Protein AF-A0A378NAM5-F1 (afdb_monomer)

InterPro domains:
  IPR003399 Mce/MlaD [PF02470] (55-110)
  IPR051800 Intermembrane Transport Protein PqiA/PqiB [PTHR30462] (2-205)

Radius of gyration: 24.39 Å; Cα contacts (8 Å, |Δi|>4): 382; chains: 1; bounding box: 60×43×74 Å

Structure (mmCIF, N/CA/C/O backbone):
data_AF-A0A378NAM5-F1
#
_entry.id   AF-A0A378NAM5-F1
#
loop_
_atom_site.group_PDB
_atom_site.id
_atom_site.type_symbol
_atom_site.label_atom_id
_atom_site.label_alt_id
_atom_site.label_comp_id
_atom_site.label_asym_id
_atom_site.label_entity_id
_atom_site.label_seq_id
_atom_site.pdbx_PDB_ins_code
_atom_site.Cartn_x
_atom_site.Cartn_y
_atom_site.Cartn_z
_atom_site.occupancy
_atom_site.B_iso_or_equiv
_atom_site.auth_seq_id
_atom_site.auth_comp_id
_atom_site.auth_asym_id
_atom_site.auth_atom_id
_atom_site.pdbx_PDB_model_num
ATOM 1 N N . MET A 1 1 ? 0.088 -10.783 -27.662 1.00 42.72 1 MET A N 1
ATOM 2 C CA . MET A 1 1 ? -0.610 -9.716 -26.911 1.00 42.72 1 MET A CA 1
ATOM 3 C C . MET A 1 1 ? -1.926 -9.375 -27.584 1.00 42.72 1 MET A C 1
ATOM 5 O O . MET A 1 1 ? -1.931 -9.083 -28.774 1.00 42.72 1 MET A O 1
ATOM 9 N N . GLN A 1 2 ? -3.026 -9.428 -26.835 1.00 37.78 2 GLN A N 1
ATOM 10 C CA . GLN A 1 2 ? -4.353 -8.992 -27.276 1.00 37.78 2 GLN A CA 1
ATOM 11 C C . GLN A 1 2 ? -4.573 -7.544 -26.795 1.00 37.78 2 GLN A C 1
ATOM 13 O O . GLN A 1 2 ? -4.148 -7.221 -25.684 1.00 37.78 2 GLN A O 1
ATOM 18 N N . PRO A 1 3 ? -5.173 -6.640 -27.591 1.00 34.56 3 PRO A N 1
ATOM 19 C CA . PRO A 1 3 ? -5.335 -5.252 -27.171 1.00 34.56 3 PRO A CA 1
ATOM 20 C C . PRO A 1 3 ? -6.252 -5.159 -25.944 1.00 34.56 3 PRO A C 1
ATOM 22 O O . PRO A 1 3 ? -7.371 -5.670 -25.960 1.00 34.56 3 PRO A O 1
ATOM 25 N N . SER A 1 4 ? -5.787 -4.472 -24.896 1.00 41.97 4 SER A N 1
ATOM 26 C CA . SER A 1 4 ? -6.594 -4.122 -23.721 1.00 41.97 4 SER A CA 1
ATOM 27 C C . SER A 1 4 ? -6.601 -2.605 -23.542 1.00 41.97 4 SER A C 1
ATOM 29 O O . SER A 1 4 ? -5.545 -1.974 -23.579 1.00 41.97 4 SER A O 1
ATOM 31 N N . ALA A 1 5 ? -7.780 -2.013 -23.356 1.00 30.55 5 ALA A N 1
ATOM 32 C CA . ALA A 1 5 ? -7.931 -0.586 -23.099 1.00 30.55 5 ALA A CA 1
ATOM 33 C C . ALA A 1 5 ? -8.089 -0.341 -21.589 1.00 30.55 5 ALA A C 1
ATOM 35 O O . ALA A 1 5 ? -9.025 -0.854 -20.979 1.00 30.55 5 ALA A O 1
ATOM 36 N N . SER A 1 6 ? -7.216 0.477 -20.990 1.00 36.91 6 SER A N 1
ATOM 37 C CA . SER A 1 6 ? -7.440 1.066 -19.662 1.00 36.91 6 SER A CA 1
ATOM 38 C C . SER A 1 6 ? -7.181 2.576 -19.702 1.00 36.91 6 SER A C 1
ATOM 40 O O . SER A 1 6 ? -6.288 3.054 -20.400 1.00 36.91 6 SER A O 1
ATOM 42 N N . LEU A 1 7 ? -7.989 3.341 -18.965 1.00 34.62 7 LEU A N 1
ATOM 43 C CA . LEU A 1 7 ? -8.085 4.808 -19.033 1.00 34.62 7 LEU A CA 1
ATOM 44 C C . LEU A 1 7 ? -6.909 5.586 -18.412 1.00 34.62 7 LEU A C 1
ATOM 46 O O . LEU A 1 7 ? -6.979 6.808 -18.330 1.00 34.62 7 LEU A O 1
ATOM 50 N N . ALA A 1 8 ? -5.825 4.927 -17.998 1.00 38.69 8 ALA A N 1
ATOM 51 C CA . ALA A 1 8 ? -4.692 5.600 -17.349 1.00 38.69 8 ALA A CA 1
ATOM 52 C C . ALA A 1 8 ? -3.311 5.197 -17.897 1.00 38.69 8 ALA A C 1
ATOM 54 O O . ALA A 1 8 ? -2.278 5.496 -17.309 1.00 38.69 8 ALA A O 1
ATOM 55 N N . GLY A 1 9 ? -3.267 4.584 -19.075 1.00 37.59 9 GLY A N 1
ATOM 56 C CA . GLY A 1 9 ? -2.006 4.307 -19.745 1.00 37.59 9 GLY A CA 1
ATOM 57 C C . GLY A 1 9 ? -2.266 3.618 -21.063 1.00 37.59 9 GLY A C 1
ATOM 58 O O . GLY A 1 9 ? -2.628 2.447 -21.109 1.00 37.59 9 GLY A O 1
ATOM 59 N N . VAL A 1 10 ? -2.104 4.363 -22.143 1.00 40.84 10 VAL A N 1
ATOM 60 C CA . VAL A 1 10 ? -2.260 3.856 -23.498 1.00 40.84 10 VAL A CA 1
ATOM 61 C C . VAL A 1 10 ? -1.027 3.041 -23.905 1.00 40.84 10 VAL A C 1
ATOM 63 O O . VAL A 1 10 ? -0.171 3.518 -24.638 1.00 40.84 10 VAL A O 1
ATOM 66 N N . SER A 1 11 ? -0.903 1.805 -23.420 1.00 44.06 11 SER A N 1
ATOM 67 C CA . SER A 1 11 ? -0.000 0.825 -24.044 1.00 44.06 11 SER A CA 1
ATOM 68 C C . SER A 1 11 ? -0.743 0.103 -25.167 1.00 44.06 11 SER A C 1
ATOM 70 O O . SER A 1 11 ? -1.844 -0.396 -24.958 1.00 44.06 11 SER A O 1
ATOM 72 N N . GLY A 1 12 ? -0.154 0.072 -26.367 1.00 47.53 12 GLY A N 1
ATOM 73 C CA . GLY A 1 12 ? -0.734 -0.593 -27.540 1.00 47.53 12 GLY A CA 1
ATOM 74 C C . GLY A 1 12 ? -1.508 0.305 -28.516 1.00 47.53 12 GLY A C 1
ATOM 75 O O . GLY A 1 12 ? -2.205 -0.229 -29.375 1.00 47.53 12 GLY A O 1
ATOM 76 N N . LEU A 1 13 ? -1.381 1.640 -28.449 1.00 44.78 13 LEU A N 1
ATOM 77 C CA . LEU A 1 13 ? -1.958 2.523 -29.483 1.00 44.78 13 LEU A CA 1
ATOM 78 C C . LEU A 1 13 ? -1.365 2.286 -30.879 1.00 44.78 13 LEU A C 1
ATOM 80 O O . LEU A 1 13 ? -2.066 2.520 -31.861 1.00 44.78 13 LEU A O 1
ATOM 84 N N . ASP A 1 14 ? -0.144 1.753 -30.975 1.00 45.44 14 ASP A N 1
ATOM 85 C CA . ASP A 1 14 ? 0.405 1.307 -32.258 1.00 45.44 14 ASP A CA 1
ATOM 86 C C . ASP A 1 14 ? -0.398 0.129 -32.821 1.00 45.44 14 ASP A C 1
ATOM 88 O O . ASP A 1 14 ? -0.761 0.158 -33.989 1.00 45.44 14 ASP A O 1
ATOM 92 N N . ALA A 1 15 ? -0.823 -0.841 -32.001 1.00 47.91 15 ALA A N 1
ATOM 93 C CA . 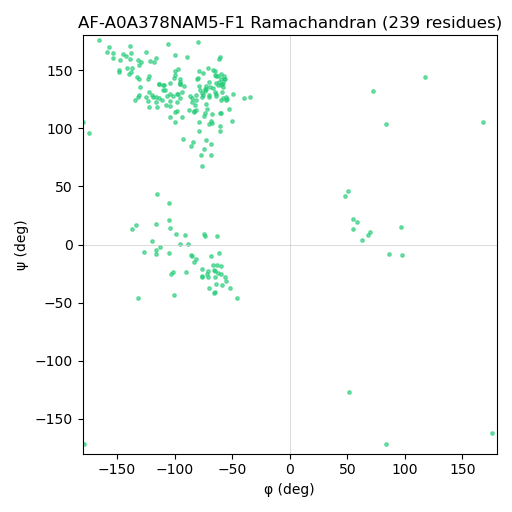ALA A 1 15 ? -1.549 -2.029 -32.470 1.00 47.91 15 ALA A CA 1
ATOM 94 C C . ALA A 1 15 ? -2.937 -1.724 -33.063 1.00 47.91 15 ALA A C 1
ATOM 96 O O . ALA A 1 15 ? -3.448 -2.508 -33.863 1.00 47.91 15 ALA A O 1
ATOM 97 N N . ILE A 1 16 ? -3.537 -0.578 -32.721 1.00 46.88 16 ILE A N 1
ATOM 98 C CA . ILE A 1 16 ? -4.800 -0.130 -33.330 1.00 46.88 16 ILE A CA 1
ATOM 99 C C . ILE A 1 16 ? -4.577 0.335 -34.782 1.00 46.88 16 ILE A C 1
ATOM 101 O O . ILE A 1 16 ? -5.488 0.238 -35.602 1.00 46.88 16 ILE A O 1
ATOM 105 N N . VAL A 1 17 ? -3.361 0.779 -35.123 1.00 50.69 17 VAL A N 1
ATOM 106 C CA . VAL A 1 17 ? -2.972 1.213 -36.477 1.00 50.69 17 VAL A CA 1
ATOM 107 C C . VAL A 1 17 ? -2.129 0.152 -37.213 1.00 50.69 17 VAL A C 1
ATOM 109 O O . VAL A 1 17 ? -2.169 0.107 -38.440 1.00 50.69 17 VAL A O 1
ATOM 112 N N . SER A 1 18 ? -1.412 -0.735 -36.507 1.00 50.84 18 SER A N 1
ATOM 113 C CA . SER A 1 18 ? -0.415 -1.661 -37.075 1.00 50.84 18 SER A CA 1
ATOM 114 C C . SER A 1 18 ? -0.735 -3.159 -36.937 1.00 50.84 18 SER A C 1
ATOM 116 O O . SER A 1 18 ? -0.037 -3.972 -37.540 1.00 50.84 18 SER A O 1
ATOM 118 N N . GLY A 1 19 ? -1.777 -3.552 -36.192 1.00 49.56 19 GLY A N 1
ATOM 119 C CA . GLY A 1 19 ? -2.156 -4.958 -35.991 1.00 49.56 19 GLY A CA 1
ATOM 120 C C . GLY A 1 19 ? -1.385 -5.677 -34.873 1.00 49.56 19 GLY A C 1
ATOM 121 O O . GLY A 1 19 ? -0.668 -5.061 -34.085 1.00 49.56 19 GLY A O 1
ATOM 122 N N . ASN A 1 20 ? -1.571 -6.999 -34.776 1.00 54.53 20 ASN A N 1
ATOM 123 C CA . ASN A 1 20 ? -0.911 -7.846 -33.775 1.00 54.53 20 ASN A CA 1
ATOM 124 C C . ASN A 1 20 ? 0.614 -7.859 -33.975 1.00 54.53 20 ASN A C 1
ATOM 126 O O . ASN A 1 20 ? 1.084 -7.986 -35.104 1.00 54.53 20 ASN A O 1
ATOM 130 N N . TYR A 1 21 ? 1.377 -7.810 -32.881 1.00 58.28 21 TYR A N 1
ATOM 131 C CA . TYR A 1 21 ? 2.840 -7.886 -32.901 1.00 58.28 21 TYR A CA 1
ATOM 132 C C . TYR A 1 21 ? 3.374 -8.893 -31.869 1.00 58.28 21 TYR A C 1
ATOM 134 O O . TYR A 1 21 ? 2.687 -9.251 -30.907 1.00 58.28 21 TYR A O 1
ATOM 142 N N . ILE A 1 22 ? 4.604 -9.356 -32.098 1.00 61.81 22 ILE A N 1
ATOM 143 C CA . ILE A 1 22 ? 5.364 -10.254 -31.221 1.00 61.81 22 ILE A CA 1
ATOM 144 C C . ILE A 1 22 ? 6.519 -9.442 -30.629 1.00 61.81 22 ILE A C 1
ATOM 146 O O . ILE A 1 22 ? 7.206 -8.730 -31.361 1.00 61.81 22 ILE A O 1
ATOM 150 N N . THR A 1 23 ? 6.730 -9.545 -29.318 1.00 58.03 23 THR A N 1
ATOM 151 C CA . THR A 1 23 ? 7.863 -8.916 -28.624 1.00 58.03 23 THR A CA 1
ATOM 152 C C . THR A 1 23 ? 8.903 -9.976 -28.292 1.00 58.03 23 THR A C 1
ATOM 154 O O . THR A 1 23 ? 8.550 -11.063 -27.845 1.00 58.03 23 THR A O 1
ATOM 157 N N . LEU A 1 24 ? 10.180 -9.643 -28.474 1.00 64.88 24 LEU A N 1
ATOM 158 C CA . LEU A 1 24 ? 11.317 -10.468 -28.068 1.00 64.88 24 LEU A CA 1
ATOM 159 C C . LEU A 1 24 ? 12.030 -9.790 -26.896 1.00 64.88 24 LEU A C 1
ATOM 161 O O . LEU A 1 24 ? 12.245 -8.578 -26.926 1.00 64.88 24 LEU A O 1
ATOM 165 N N . LEU A 1 25 ? 12.415 -10.571 -25.887 1.00 63.06 25 LEU A N 1
ATOM 166 C CA . LEU A 1 25 ? 13.294 -10.127 -24.806 1.00 63.06 25 LEU A CA 1
ATOM 167 C C . LEU A 1 25 ? 14.646 -10.841 -24.945 1.00 63.06 25 LEU A C 1
ATOM 169 O O . LEU A 1 25 ? 14.663 -12.070 -25.009 1.00 63.06 25 LEU A O 1
ATOM 173 N N . PRO A 1 26 ? 15.768 -10.107 -25.030 1.00 63.50 26 PRO A N 1
ATOM 174 C CA . PRO A 1 26 ? 17.086 -10.717 -25.163 1.00 63.50 26 PRO A CA 1
ATOM 175 C C . PRO A 1 26 ? 17.497 -11.430 -23.866 1.00 63.50 26 PRO A C 1
ATOM 177 O O . PRO A 1 26 ? 17.332 -10.882 -22.778 1.00 63.50 26 PRO A O 1
ATOM 180 N N . GLY A 1 27 ? 18.047 -12.640 -23.995 1.00 68.94 27 GLY A N 1
ATOM 181 C CA . GLY A 1 27 ? 18.687 -13.387 -22.906 1.00 68.94 27 GLY A CA 1
ATOM 182 C C . GLY A 1 27 ? 20.214 -13.399 -23.035 1.00 68.94 27 GLY A C 1
ATOM 183 O O . GLY A 1 27 ? 20.758 -12.966 -24.047 1.00 68.94 27 GLY A O 1
ATOM 184 N N . GLU A 1 28 ? 20.909 -13.919 -22.023 1.00 79.81 28 GLU A N 1
ATOM 185 C CA . GLU A 1 28 ? 22.385 -13.980 -21.976 1.00 79.81 28 GLU A CA 1
ATOM 186 C C . GLU A 1 28 ? 22.985 -15.276 -22.564 1.00 79.81 28 GLU A C 1
ATOM 188 O O . GLU A 1 28 ? 24.177 -15.535 -22.416 1.00 79.81 28 GLU A O 1
ATOM 193 N N . GLY A 1 29 ? 22.164 -16.125 -23.189 1.00 82.88 29 GLY A N 1
ATOM 194 C CA . GLY A 1 29 ? 22.586 -17.429 -23.709 1.00 82.88 29 GLY A CA 1
ATOM 195 C C . GLY A 1 29 ? 23.318 -17.377 -25.053 1.00 82.88 29 GLY A C 1
ATOM 196 O O . GLY A 1 29 ? 23.396 -16.339 -25.713 1.00 82.88 29 GLY A O 1
ATOM 197 N N . ASP A 1 30 ? 23.817 -18.541 -25.475 1.00 91.81 30 ASP A N 1
ATOM 198 C CA . ASP A 1 30 ? 24.328 -18.745 -26.831 1.00 91.81 30 ASP A CA 1
ATOM 199 C C . ASP A 1 30 ? 23.223 -18.537 -27.881 1.00 91.81 30 ASP A C 1
ATOM 201 O O . ASP A 1 30 ? 22.026 -18.628 -27.596 1.00 91.81 30 ASP A O 1
ATOM 205 N N . PHE A 1 31 ? 23.632 -18.273 -29.123 1.00 90.81 31 PHE A N 1
ATOM 206 C CA . PHE A 1 31 ? 22.706 -18.094 -30.237 1.00 90.81 31 PHE A CA 1
ATOM 207 C C . PHE A 1 31 ? 21.819 -19.334 -30.441 1.00 90.81 31 PHE A C 1
ATOM 209 O O . PHE A 1 31 ? 22.323 -20.438 -30.649 1.00 90.81 31 PHE A O 1
ATOM 216 N N . VAL A 1 32 ? 20.503 -19.117 -30.455 1.00 87.81 32 VAL A N 1
ATOM 217 C CA . VAL A 1 32 ? 19.470 -20.094 -30.823 1.00 87.81 32 VAL A CA 1
ATOM 218 C C . VAL A 1 32 ? 18.420 -19.405 -31.699 1.00 87.81 32 VAL A C 1
ATOM 220 O O . VAL A 1 32 ? 18.192 -18.201 -31.563 1.00 87.81 32 VAL A O 1
ATOM 223 N N . ASP A 1 33 ? 17.805 -20.144 -32.620 1.00 89.31 33 ASP A N 1
ATOM 224 C CA . ASP A 1 33 ? 16.844 -19.637 -33.612 1.00 89.31 33 ASP A CA 1
ATOM 225 C C . ASP A 1 33 ? 15.446 -20.277 -33.508 1.00 89.31 33 ASP A C 1
ATOM 227 O O . ASP A 1 33 ? 14.543 -19.927 -34.270 1.00 89.31 33 ASP A O 1
ATOM 231 N N . GLU A 1 34 ? 15.238 -21.148 -32.518 1.00 87.56 34 GLU A N 1
ATOM 232 C CA . GLU A 1 34 ? 13.955 -21.767 -32.185 1.00 87.56 34 GLU A CA 1
ATOM 233 C C . GLU A 1 34 ? 13.501 -21.332 -30.784 1.00 87.56 34 GLU A C 1
ATOM 235 O O . GLU A 1 34 ? 14.240 -21.456 -29.806 1.00 87.56 34 GLU A O 1
ATOM 240 N N . PHE A 1 35 ? 12.271 -20.819 -30.684 1.00 83.38 35 PHE A N 1
ATOM 241 C CA . PHE A 1 35 ? 11.684 -20.328 -29.436 1.00 83.38 35 PHE A CA 1
ATOM 242 C C . PHE A 1 35 ? 10.212 -20.733 -29.336 1.00 83.38 35 PHE A C 1
ATOM 244 O O . PHE A 1 35 ? 9.496 -20.762 -30.338 1.00 83.38 35 PHE A O 1
ATOM 251 N N . ILE A 1 36 ? 9.744 -20.986 -28.113 1.00 83.69 36 ILE A N 1
ATOM 252 C CA . ILE A 1 36 ? 8.322 -21.173 -27.807 1.00 83.69 36 ILE A CA 1
ATOM 253 C C . ILE A 1 36 ? 7.772 -19.823 -27.348 1.00 83.69 36 ILE A C 1
ATOM 255 O O . ILE A 1 36 ? 8.335 -19.192 -26.456 1.00 83.69 36 ILE A O 1
ATOM 259 N N . ALA A 1 37 ? 6.694 -19.363 -27.981 1.00 79.12 37 ALA A N 1
ATOM 260 C CA . ALA A 1 37 ? 6.017 -18.147 -27.558 1.00 79.12 37 ALA A CA 1
ATOM 261 C C . ALA A 1 37 ? 5.196 -18.422 -26.295 1.00 79.12 37 ALA A C 1
ATOM 263 O O . ALA A 1 37 ? 4.382 -19.344 -26.278 1.00 79.12 37 ALA A O 1
ATOM 264 N N . GLU A 1 38 ? 5.392 -17.593 -25.276 1.00 69.38 38 GLU A N 1
ATOM 265 C CA . GLU A 1 38 ? 4.560 -17.606 -24.076 1.00 69.38 38 GLU A CA 1
ATOM 266 C C . GLU A 1 38 ? 3.256 -16.835 -24.328 1.00 69.38 38 GLU A C 1
ATOM 268 O O . GLU A 1 38 ? 3.241 -15.816 -25.031 1.00 69.38 38 GLU A O 1
ATOM 273 N N . GLU A 1 39 ? 2.149 -17.334 -23.771 1.00 70.25 39 GLU A N 1
ATOM 274 C CA . GLU A 1 39 ? 0.846 -16.657 -23.847 1.00 70.25 39 GLU A CA 1
ATOM 275 C C . GLU A 1 39 ? 0.835 -15.381 -22.993 1.00 70.25 39 GLU A C 1
ATOM 277 O O . GLU A 1 39 ? 0.300 -14.349 -23.413 1.00 70.25 39 GLU A O 1
ATOM 282 N N . ASP A 1 40 ? 1.499 -15.443 -21.838 1.00 61.34 40 ASP A N 1
ATOM 283 C CA . ASP A 1 40 ? 1.623 -14.352 -20.883 1.00 61.34 40 ASP A CA 1
ATOM 284 C C . ASP A 1 40 ? 2.978 -13.634 -21.019 1.00 61.34 40 ASP A C 1
ATOM 286 O O . ASP A 1 40 ? 4.000 -14.263 -21.313 1.00 61.34 40 ASP A O 1
ATOM 290 N N . PRO A 1 41 ? 3.036 -12.305 -20.796 1.00 56.22 41 PRO A N 1
ATOM 291 C CA . PRO A 1 41 ? 4.313 -11.615 -20.675 1.00 56.22 41 PRO A CA 1
ATOM 292 C C . PRO A 1 41 ? 5.146 -12.239 -19.548 1.00 56.22 41 PRO A C 1
ATOM 294 O O . PRO A 1 41 ? 4.590 -12.556 -18.493 1.00 56.22 41 PRO A O 1
ATOM 297 N N . PRO A 1 42 ? 6.476 -12.358 -19.711 1.00 54.97 42 PRO A N 1
ATOM 298 C CA . PRO A 1 42 ? 7.316 -12.778 -18.603 1.00 54.97 42 PRO A CA 1
ATOM 299 C C . PRO A 1 42 ? 7.136 -11.803 -17.443 1.00 54.97 42 PRO A C 1
ATOM 301 O O . PRO A 1 42 ? 7.039 -10.587 -17.646 1.00 54.97 42 PRO A O 1
ATOM 304 N N . ALA A 1 43 ? 7.076 -12.353 -16.228 1.00 55.91 43 ALA A N 1
ATOM 305 C CA . ALA A 1 43 ? 6.998 -11.563 -15.010 1.00 55.91 43 ALA A CA 1
ATOM 306 C C . ALA A 1 43 ? 8.094 -10.491 -15.046 1.00 55.91 43 ALA A C 1
ATOM 308 O O . ALA A 1 43 ? 9.247 -10.798 -15.357 1.00 55.91 43 ALA A O 1
ATOM 309 N N . ILE A 1 44 ? 7.699 -9.240 -14.796 1.00 54.56 44 ILE A N 1
ATOM 310 C CA . ILE A 1 44 ? 8.547 -8.048 -14.894 1.00 54.56 44 ILE A CA 1
ATOM 311 C C . ILE A 1 44 ? 9.947 -8.350 -14.359 1.00 54.56 44 ILE A C 1
ATOM 313 O O . ILE A 1 44 ? 10.096 -8.809 -13.225 1.00 54.56 44 ILE A O 1
ATOM 317 N N . THR A 1 45 ? 10.963 -8.081 -15.177 1.00 51.78 45 THR A N 1
ATOM 318 C CA . THR A 1 45 ? 12.366 -8.267 -14.817 1.00 51.78 45 THR A CA 1
ATOM 319 C C . THR A 1 45 ? 12.682 -7.384 -13.612 1.00 51.78 45 THR A C 1
ATOM 321 O O . THR A 1 45 ? 12.828 -6.167 -13.739 1.00 51.78 45 THR A O 1
ATOM 324 N N . VAL A 1 46 ? 12.745 -7.982 -12.421 1.00 59.91 46 VAL A N 1
ATOM 325 C CA . VAL A 1 46 ? 13.314 -7.333 -11.237 1.00 59.91 46 VAL A CA 1
ATOM 326 C C . VAL A 1 46 ? 14.762 -7.021 -11.599 1.00 59.91 46 VAL A C 1
ATOM 328 O O . VAL A 1 46 ? 15.535 -7.939 -11.866 1.00 59.91 46 VAL A O 1
ATOM 331 N N . SER A 1 47 ? 15.108 -5.738 -11.703 1.00 67.00 47 SER A N 1
ATOM 332 C CA . SER A 1 47 ? 16.486 -5.353 -12.007 1.00 67.00 47 SER A CA 1
ATOM 333 C C . SER A 1 47 ? 17.374 -5.643 -10.798 1.00 67.00 47 SER A C 1
ATOM 335 O O . SER A 1 47 ? 16.908 -5.600 -9.655 1.00 67.00 47 SER A O 1
ATOM 337 N N . ASP A 1 48 ? 18.657 -5.917 -11.033 1.00 67.56 48 ASP A N 1
ATOM 338 C CA . ASP A 1 48 ? 19.617 -6.147 -9.953 1.00 67.56 48 ASP A CA 1
ATOM 339 C C . ASP A 1 48 ? 19.597 -4.988 -8.942 1.00 67.56 48 ASP A C 1
ATOM 341 O O . ASP A 1 48 ? 19.919 -3.841 -9.252 1.00 67.56 48 ASP A O 1
ATOM 345 N N . GLY A 1 49 ? 19.209 -5.303 -7.703 1.00 78.69 49 GLY A N 1
ATOM 346 C CA . GLY A 1 49 ? 19.140 -4.356 -6.590 1.00 78.69 49 GLY A CA 1
ATOM 347 C C . GLY A 1 49 ? 17.760 -3.757 -6.306 1.00 78.69 49 GLY A C 1
ATOM 348 O O . GLY A 1 49 ? 17.604 -3.121 -5.261 1.00 78.69 49 GLY A O 1
ATOM 349 N N . ASP A 1 50 ? 16.757 -3.971 -7.159 1.00 91.50 50 ASP A N 1
ATOM 350 C CA . ASP A 1 50 ? 15.369 -3.650 -6.816 1.00 91.50 50 ASP A CA 1
ATOM 351 C C . ASP A 1 50 ? 14.880 -4.530 -5.659 1.00 91.50 50 ASP A C 1
ATOM 353 O O . ASP A 1 50 ? 15.306 -5.674 -5.494 1.00 91.50 50 ASP A O 1
ATOM 357 N N . LEU A 1 51 ? 13.972 -3.999 -4.841 1.00 94.50 51 LEU A N 1
ATOM 358 C CA . LEU A 1 51 ? 13.366 -4.735 -3.736 1.00 94.50 51 LEU A CA 1
ATOM 359 C C . LEU A 1 51 ? 11.986 -5.243 -4.151 1.00 94.50 51 LEU A C 1
ATOM 361 O O . LEU A 1 51 ? 11.061 -4.453 -4.340 1.00 94.50 51 LEU A O 1
ATOM 365 N N . LEU A 1 52 ? 11.843 -6.563 -4.234 1.00 94.12 52 LEU A N 1
ATOM 366 C CA . LEU A 1 52 ? 10.556 -7.227 -4.370 1.00 94.12 52 LEU A CA 1
ATOM 367 C C . LEU A 1 52 ? 9.952 -7.417 -2.977 1.00 94.12 52 LEU A C 1
ATOM 369 O O . LEU A 1 52 ? 10.567 -8.029 -2.108 1.00 94.12 52 LEU A O 1
ATOM 373 N N . ILE A 1 53 ? 8.729 -6.949 -2.766 1.00 97.44 53 ILE A N 1
ATOM 374 C CA . ILE A 1 53 ? 7.923 -7.269 -1.583 1.00 97.44 53 ILE A CA 1
ATOM 375 C C . ILE A 1 53 ? 6.577 -7.834 -2.023 1.00 97.44 53 ILE A C 1
ATOM 377 O O . ILE A 1 53 ? 6.188 -7.717 -3.184 1.00 97.44 53 ILE A O 1
ATOM 381 N N . ARG A 1 54 ? 5.853 -8.435 -1.082 1.00 96.38 54 ARG A N 1
ATOM 382 C CA . ARG A 1 54 ? 4.537 -9.018 -1.339 1.00 96.38 54 ARG A CA 1
ATOM 383 C C . ARG A 1 54 ? 3.495 -8.411 -0.424 1.00 96.38 54 ARG A C 1
ATOM 385 O O . ARG A 1 54 ? 3.637 -8.480 0.794 1.00 96.38 54 ARG A O 1
ATOM 392 N N . LEU A 1 55 ? 2.438 -7.852 -0.990 1.00 97.06 55 LEU A N 1
ATOM 393 C CA . LEU A 1 55 ? 1.300 -7.374 -0.218 1.00 97.06 55 LEU A CA 1
ATOM 394 C C . LEU A 1 55 ? 0.220 -8.450 -0.164 1.00 97.06 55 LEU A C 1
ATOM 396 O O . LEU A 1 55 ? -0.054 -9.113 -1.159 1.00 97.06 55 LEU A O 1
ATOM 400 N N . ILE A 1 56 ? -0.381 -8.626 1.005 1.00 97.19 56 ILE A N 1
ATOM 401 C CA . ILE A 1 56 ? -1.434 -9.599 1.263 1.00 97.19 56 ILE A CA 1
ATOM 402 C C . ILE A 1 56 ? -2.723 -8.842 1.567 1.00 97.19 56 ILE A C 1
ATOM 404 O O . ILE A 1 56 ? -2.747 -8.009 2.473 1.00 97.19 56 ILE A O 1
ATOM 408 N N . SER A 1 57 ? -3.786 -9.154 0.831 1.00 94.50 57 SER A N 1
ATOM 409 C CA . SER A 1 57 ? -5.107 -8.532 0.968 1.00 94.50 57 SER A CA 1
ATOM 410 C C . SER A 1 57 ? -6.220 -9.574 0.862 1.00 94.50 57 SER A C 1
ATOM 412 O O . SER A 1 57 ? -6.003 -10.658 0.317 1.00 94.50 57 SER A O 1
ATOM 414 N N . ASP A 1 58 ? -7.411 -9.253 1.364 1.00 90.88 58 ASP A N 1
ATOM 415 C CA . ASP A 1 58 ? -8.608 -10.082 1.165 1.00 90.88 58 ASP A CA 1
ATOM 416 C C . ASP A 1 58 ? -9.187 -9.911 -0.254 1.00 90.88 58 ASP A C 1
ATOM 418 O O . ASP A 1 58 ? -9.742 -10.856 -0.813 1.00 90.88 58 ASP A O 1
ATOM 422 N N . ASP A 1 59 ? -8.985 -8.744 -0.875 1.00 85.25 59 ASP A N 1
ATOM 423 C CA . ASP A 1 59 ? -9.357 -8.453 -2.262 1.00 85.25 59 ASP A CA 1
ATOM 424 C C . ASP A 1 59 ? -8.349 -7.509 -2.952 1.00 85.25 59 ASP A C 1
ATOM 426 O O . ASP A 1 59 ? -7.507 -6.880 -2.307 1.00 85.25 59 ASP A O 1
ATOM 430 N N . ILE A 1 60 ? -8.400 -7.440 -4.286 1.00 81.56 60 ILE A N 1
ATOM 431 C CA . ILE A 1 60 ? -7.466 -6.653 -5.112 1.00 81.56 60 ILE A CA 1
ATOM 432 C C . ILE A 1 60 ? -7.897 -5.180 -5.206 1.00 81.56 60 ILE A C 1
ATOM 434 O O . ILE A 1 60 ? -7.124 -4.312 -5.615 1.00 81.56 60 ILE A O 1
ATOM 438 N N . GLY A 1 61 ? -9.141 -4.881 -4.828 1.00 79.38 61 GLY A N 1
ATOM 439 C CA . GLY A 1 61 ? -9.783 -3.593 -5.017 1.00 79.38 61 GLY A CA 1
ATOM 440 C C . GLY A 1 61 ? -9.686 -3.127 -6.467 1.00 79.38 61 GLY A C 1
ATOM 441 O O . GLY A 1 61 ? -10.036 -3.835 -7.408 1.00 79.38 61 GLY A O 1
ATOM 442 N N . SER A 1 62 ? -9.185 -1.912 -6.641 1.00 77.50 62 SER A N 1
ATOM 443 C CA . SER A 1 62 ? -8.940 -1.262 -7.935 1.00 77.50 62 SER A CA 1
ATOM 444 C C . SER A 1 62 ? -7.463 -1.245 -8.342 1.00 77.50 62 SER A C 1
ATOM 446 O O . SER A 1 62 ? -7.080 -0.487 -9.237 1.00 77.50 62 SER A O 1
ATOM 448 N N . ILE A 1 63 ? -6.616 -2.032 -7.672 1.00 83.62 63 ILE A N 1
ATOM 449 C CA . ILE A 1 63 ? -5.192 -2.130 -7.998 1.00 83.62 63 ILE A CA 1
ATOM 450 C C . ILE A 1 63 ? -5.029 -2.912 -9.303 1.00 83.62 63 ILE A C 1
ATOM 452 O O . ILE A 1 63 ? -5.672 -3.934 -9.525 1.00 83.62 63 ILE A O 1
ATOM 456 N N . THR A 1 64 ? -4.153 -2.424 -10.177 1.00 80.12 64 THR A N 1
ATOM 457 C CA . THR A 1 64 ? -3.847 -3.045 -11.473 1.00 80.12 64 THR A CA 1
ATOM 458 C C . THR A 1 64 ? -2.339 -3.195 -11.641 1.00 80.12 64 THR A C 1
ATOM 460 O O . THR A 1 64 ? -1.565 -2.486 -10.995 1.00 80.12 64 THR A O 1
ATOM 463 N N . VAL A 1 65 ? -1.901 -4.119 -12.500 1.00 82.25 65 VAL A N 1
ATOM 464 C CA . VAL A 1 65 ? -0.482 -4.232 -12.872 1.00 82.25 65 VAL A CA 1
ATOM 465 C C . VAL A 1 65 ? -0.006 -2.903 -13.464 1.00 82.25 65 VAL A C 1
ATOM 467 O O . VAL A 1 65 ? -0.711 -2.281 -14.257 1.00 82.25 65 VAL A O 1
ATOM 470 N N . GLY A 1 66 ? 1.177 -2.449 -13.047 1.00 80.38 66 GLY A N 1
ATOM 471 C CA . GLY A 1 66 ? 1.733 -1.148 -13.426 1.00 80.38 66 GLY A CA 1
ATOM 472 C C . GLY A 1 66 ? 1.287 0.024 -12.545 1.00 80.38 66 GLY A C 1
ATOM 473 O O . GLY A 1 66 ? 1.863 1.107 -12.650 1.00 80.38 66 GLY A O 1
ATOM 474 N N . ALA A 1 67 ? 0.326 -0.171 -11.635 1.00 85.88 67 ALA A N 1
ATOM 475 C CA . ALA A 1 67 ? -0.045 0.856 -10.668 1.00 85.88 67 ALA A CA 1
ATOM 476 C C . ALA A 1 67 ? 1.153 1.318 -9.826 1.00 85.88 67 ALA A C 1
ATOM 478 O O . ALA A 1 67 ? 2.006 0.523 -9.437 1.00 85.88 67 ALA A O 1
ATOM 479 N N . SER A 1 68 ? 1.202 2.615 -9.519 1.00 89.69 68 SER A N 1
ATOM 480 C CA . SER A 1 68 ? 2.322 3.217 -8.792 1.00 89.69 68 SER A CA 1
ATOM 481 C C . SER A 1 68 ? 2.249 2.976 -7.283 1.00 89.69 68 SER A C 1
ATOM 483 O O . SER A 1 68 ? 1.179 3.031 -6.670 1.00 89.69 68 SER A O 1
ATOM 485 N N . VAL A 1 69 ? 3.422 2.779 -6.682 1.00 94.81 69 VAL A N 1
ATOM 486 C CA . VAL A 1 69 ? 3.617 2.718 -5.231 1.00 94.81 69 VAL A CA 1
ATOM 487 C C . VAL A 1 69 ? 4.298 3.991 -4.750 1.00 94.81 69 VAL A C 1
ATOM 489 O O . VAL A 1 69 ? 5.343 4.382 -5.272 1.00 94.81 69 VAL A O 1
ATOM 492 N N . TYR A 1 70 ? 3.709 4.641 -3.748 1.00 93.06 70 TYR A N 1
ATOM 493 C CA . TYR A 1 70 ? 4.124 5.950 -3.259 1.00 93.06 70 TYR A CA 1
ATOM 494 C C . TYR A 1 70 ? 4.687 5.906 -1.838 1.00 93.06 70 TYR A C 1
ATOM 496 O O . TYR A 1 70 ? 4.089 5.335 -0.929 1.00 93.06 70 TYR A O 1
ATOM 504 N N . PHE A 1 71 ? 5.771 6.647 -1.621 1.00 93.25 71 PHE A N 1
ATOM 505 C CA . PHE A 1 71 ? 6.236 7.043 -0.294 1.00 93.25 71 PHE A CA 1
ATOM 506 C C . PHE A 1 71 ? 6.164 8.563 -0.184 1.00 93.25 71 PHE A C 1
ATOM 508 O O . PHE A 1 71 ? 6.739 9.272 -1.008 1.00 93.25 71 PHE A O 1
ATOM 515 N N . ARG A 1 72 ? 5.427 9.092 0.802 1.00 86.75 72 ARG A N 1
ATOM 516 C CA . ARG A 1 72 ? 5.232 10.550 0.980 1.00 86.75 72 ARG A CA 1
ATOM 517 C C . ARG A 1 72 ? 4.847 11.284 -0.324 1.00 86.75 72 ARG A C 1
ATOM 519 O O . ARG A 1 72 ? 5.327 12.383 -0.585 1.00 86.75 72 ARG A O 1
ATOM 526 N N . LYS A 1 73 ? 3.958 10.680 -1.128 1.00 83.69 73 LYS A N 1
ATOM 527 C CA . LYS A 1 73 ? 3.482 11.171 -2.444 1.00 83.69 73 LYS A CA 1
ATOM 528 C C . LYS A 1 73 ? 4.523 11.172 -3.577 1.00 83.69 73 LYS A C 1
ATOM 530 O O . LYS A 1 73 ? 4.224 11.661 -4.661 1.00 83.69 73 LYS A O 1
ATOM 535 N N . VAL A 1 74 ? 5.705 10.594 -3.370 1.00 84.38 74 VAL A N 1
ATOM 536 C CA . VAL A 1 74 ? 6.710 10.375 -4.422 1.00 84.38 74 VAL A CA 1
ATOM 537 C C . VAL A 1 74 ? 6.577 8.940 -4.946 1.00 84.38 74 VAL A C 1
ATOM 539 O O . VAL A 1 74 ? 6.529 8.029 -4.118 1.00 84.38 74 VAL A O 1
ATOM 542 N N . PRO A 1 75 ? 6.489 8.710 -6.271 1.00 90.00 75 PRO A N 1
ATOM 543 C CA . PRO A 1 75 ? 6.450 7.360 -6.827 1.00 90.00 75 PRO A CA 1
ATOM 544 C C . PRO A 1 75 ? 7.819 6.692 -6.660 1.00 90.00 75 PRO A C 1
ATOM 546 O O . PRO A 1 75 ? 8.847 7.256 -7.041 1.00 90.00 75 PRO A O 1
ATOM 549 N N . VAL A 1 76 ? 7.832 5.502 -6.064 1.00 95.81 76 VAL A N 1
ATOM 550 C CA . VAL A 1 76 ? 9.059 4.768 -5.708 1.00 95.81 76 VAL A CA 1
ATOM 551 C C . VAL A 1 76 ? 9.110 3.340 -6.253 1.00 95.81 76 VAL A C 1
ATOM 553 O O . VAL A 1 76 ? 10.131 2.666 -6.119 1.00 95.81 76 VAL A O 1
ATOM 556 N N . GLY A 1 77 ? 8.025 2.878 -6.863 1.00 94.44 77 GLY A N 1
ATOM 557 C CA . GLY A 1 77 ? 7.901 1.532 -7.400 1.00 94.44 77 GLY A CA 1
ATOM 558 C C . GLY A 1 77 ? 6.555 1.318 -8.075 1.00 94.44 77 GLY A C 1
ATOM 559 O O . GLY A 1 77 ? 5.771 2.261 -8.229 1.00 94.44 77 GLY A O 1
ATOM 560 N N . ASN A 1 78 ? 6.279 0.074 -8.443 1.00 92.19 78 ASN A N 1
ATOM 561 C CA . ASN A 1 78 ? 5.049 -0.311 -9.118 1.00 92.19 78 ASN A CA 1
ATOM 562 C C . ASN A 1 78 ? 4.595 -1.722 -8.734 1.00 92.19 78 ASN A C 1
ATOM 564 O O . ASN A 1 78 ? 5.377 -2.560 -8.284 1.00 92.19 78 ASN A O 1
ATOM 568 N N . ILE A 1 79 ? 3.308 -1.976 -8.944 1.00 90.81 79 ILE A N 1
ATOM 569 C CA . ILE A 1 79 ? 2.731 -3.316 -8.890 1.00 90.81 79 ILE A CA 1
ATOM 570 C C . ILE A 1 79 ? 3.234 -4.101 -10.099 1.00 90.81 79 ILE A C 1
ATOM 572 O O . ILE A 1 79 ? 3.151 -3.608 -11.230 1.00 90.81 79 ILE A O 1
ATOM 576 N N . ALA A 1 80 ? 3.772 -5.292 -9.857 1.00 85.56 80 ALA A N 1
ATOM 577 C CA . ALA A 1 80 ? 4.332 -6.146 -10.894 1.00 85.56 80 ALA A CA 1
ATOM 578 C C . ALA A 1 80 ? 3.379 -7.260 -11.318 1.00 85.56 80 ALA A C 1
ATOM 580 O O . ALA A 1 80 ? 3.221 -7.494 -12.511 1.00 85.56 80 ALA A O 1
ATOM 581 N N . ASP A 1 81 ? 2.730 -7.908 -10.354 1.00 84.56 81 ASP A N 1
ATOM 582 C CA . ASP A 1 81 ? 1.814 -9.021 -10.592 1.00 84.56 81 ASP A CA 1
ATOM 583 C C . ASP A 1 81 ? 0.864 -9.195 -9.394 1.00 84.56 81 ASP A C 1
ATOM 585 O O . ASP A 1 81 ? 1.101 -8.640 -8.317 1.00 84.56 81 ASP A O 1
ATOM 589 N N . TYR A 1 82 ? -0.211 -9.962 -9.556 1.00 86.94 82 TYR A N 1
ATOM 590 C CA . TYR A 1 82 ? -1.039 -10.423 -8.446 1.00 86.94 82 TYR A CA 1
ATOM 591 C C . TYR A 1 82 ? -1.660 -11.789 -8.733 1.00 86.94 82 TYR A C 1
ATOM 593 O O . TYR A 1 82 ? -2.000 -12.136 -9.858 1.00 86.94 82 TYR A O 1
ATOM 601 N N . ARG A 1 83 ? -1.864 -12.570 -7.674 1.00 89.06 83 ARG A N 1
ATOM 602 C CA . ARG A 1 83 ? -2.401 -13.934 -7.747 1.00 89.06 83 ARG A CA 1
ATOM 603 C C . ARG A 1 83 ? -3.104 -14.312 -6.456 1.00 89.06 83 ARG A C 1
ATOM 605 O O . ARG A 1 83 ? -2.844 -13.737 -5.401 1.00 89.06 83 ARG A O 1
ATOM 612 N N . PHE A 1 84 ? -3.966 -15.319 -6.509 1.00 85.31 84 PHE A N 1
ATOM 613 C CA . PHE A 1 84 ? -4.480 -15.922 -5.283 1.00 85.31 84 PHE A CA 1
ATOM 614 C C . PHE A 1 84 ? -3.352 -16.601 -4.497 1.00 85.31 84 PHE A C 1
ATOM 616 O O . PHE A 1 84 ? -2.425 -17.182 -5.068 1.00 85.31 84 PHE A O 1
ATOM 623 N N . THR A 1 85 ? -3.441 -16.570 -3.168 1.00 83.88 85 THR A N 1
ATOM 624 C CA . THR A 1 85 ? -2.607 -17.410 -2.303 1.00 83.88 85 THR A CA 1
ATOM 625 C C . THR A 1 85 ? -2.866 -18.892 -2.587 1.00 83.88 85 THR A C 1
ATOM 627 O O . THR A 1 85 ? -3.897 -19.266 -3.142 1.00 83.88 85 THR A O 1
ATOM 630 N N . LYS A 1 86 ? -1.947 -19.782 -2.181 1.00 83.25 86 LYS A N 1
ATOM 631 C CA . LYS A 1 86 ? -2.075 -21.234 -2.437 1.00 83.25 86 LYS A CA 1
ATOM 632 C C . LYS A 1 86 ? -3.383 -21.843 -1.915 1.00 83.25 86 LYS A C 1
ATOM 634 O O . LYS A 1 86 ? -3.880 -22.802 -2.492 1.00 83.25 86 LYS A O 1
ATOM 639 N N . ASP A 1 87 ? -3.916 -21.305 -0.821 1.00 91.12 87 ASP A N 1
ATOM 640 C CA . ASP A 1 87 ? -5.188 -21.714 -0.220 1.00 91.12 87 ASP A CA 1
ATOM 641 C C . ASP A 1 87 ? -6.409 -20.971 -0.790 1.00 91.12 87 ASP A C 1
ATOM 643 O O . ASP A 1 87 ? -7.528 -21.226 -0.351 1.00 91.12 87 ASP A O 1
ATOM 647 N N . GLN A 1 88 ? -6.195 -20.064 -1.748 1.00 87.00 88 GLN A N 1
ATOM 648 C CA . GLN A 1 88 ? -7.197 -19.249 -2.441 1.00 87.00 88 GLN A CA 1
ATOM 649 C C . GLN A 1 88 ? -8.047 -18.357 -1.526 1.00 87.00 88 GLN A C 1
ATOM 651 O O . GLN A 1 88 ? -9.124 -17.913 -1.913 1.00 87.00 88 GLN A O 1
ATOM 656 N N . LYS A 1 89 ? -7.577 -18.077 -0.304 1.00 92.88 89 LYS A N 1
ATOM 657 C CA . LYS A 1 89 ? -8.313 -17.247 0.664 1.00 92.88 89 LYS A CA 1
ATOM 658 C C . LYS A 1 89 ? -7.992 -15.764 0.576 1.00 92.88 89 LYS A C 1
ATOM 660 O O . LYS A 1 89 ? -8.774 -14.956 1.061 1.00 92.88 89 LYS A O 1
ATOM 665 N N . LYS A 1 90 ? -6.822 -15.425 0.041 1.00 93.94 90 LYS A N 1
ATOM 666 C CA . LYS A 1 90 ? -6.308 -14.060 -0.044 1.00 93.94 90 LYS A CA 1
ATOM 667 C C . LYS A 1 90 ? -5.656 -13.834 -1.399 1.00 93.94 90 LYS A C 1
ATOM 669 O O . LYS A 1 90 ? -5.423 -14.773 -2.162 1.00 93.94 90 LYS A O 1
ATOM 674 N N . ILE A 1 91 ? -5.326 -12.583 -1.668 1.00 90.81 91 ILE A N 1
ATOM 675 C CA . ILE A 1 91 ? -4.573 -12.164 -2.842 1.00 90.81 91 ILE A CA 1
ATOM 676 C C . ILE A 1 91 ? -3.171 -11.761 -2.393 1.00 90.81 91 ILE A C 1
ATOM 678 O O . ILE A 1 91 ? -2.997 -11.052 -1.402 1.00 90.81 91 ILE A O 1
ATOM 682 N N . GLU A 1 92 ? -2.174 -12.265 -3.111 1.00 93.56 92 GLU A N 1
ATOM 683 C CA . GLU A 1 92 ? -0.770 -11.896 -2.996 1.00 93.56 92 GLU A CA 1
ATOM 684 C C . GLU A 1 92 ? -0.414 -10.999 -4.182 1.00 93.56 92 GLU A C 1
ATOM 686 O O . GLU A 1 92 ? -0.612 -11.382 -5.333 1.00 93.56 92 GLU A O 1
ATOM 691 N N . ILE A 1 93 ? 0.079 -9.800 -3.891 1.00 93.62 93 ILE A N 1
ATOM 692 C CA . ILE A 1 93 ? 0.395 -8.758 -4.867 1.00 93.62 93 ILE A CA 1
ATOM 693 C C . ILE A 1 93 ? 1.903 -8.536 -4.827 1.00 93.62 93 ILE A C 1
ATOM 695 O O . ILE A 1 93 ? 2.442 -8.133 -3.794 1.00 93.62 93 ILE A O 1
ATOM 699 N N . ASP A 1 94 ? 2.581 -8.787 -5.937 1.00 93.81 94 ASP A N 1
ATOM 700 C CA . ASP A 1 94 ? 4.010 -8.545 -6.069 1.00 93.81 94 ASP A CA 1
ATOM 701 C C . ASP A 1 94 ? 4.259 -7.066 -6.367 1.00 93.81 94 ASP A C 1
ATOM 703 O O . ASP A 1 94 ? 3.680 -6.476 -7.283 1.00 93.81 94 ASP A O 1
ATOM 707 N N . VAL A 1 95 ? 5.144 -6.461 -5.579 1.00 95.31 95 VAL A N 1
ATOM 708 C CA . VAL A 1 95 ? 5.492 -5.045 -5.667 1.00 95.31 95 VAL A CA 1
ATOM 709 C C . VAL A 1 95 ? 6.990 -4.906 -5.829 1.00 95.31 95 VAL A C 1
ATOM 711 O O . VAL A 1 95 ? 7.753 -5.404 -5.003 1.00 95.31 95 VAL A O 1
ATOM 714 N N . VAL A 1 96 ? 7.399 -4.175 -6.860 1.00 95.50 96 VAL A N 1
ATOM 715 C CA . VAL A 1 96 ? 8.804 -3.864 -7.118 1.00 95.50 96 VAL A CA 1
ATOM 716 C C . VAL A 1 96 ? 9.071 -2.423 -6.707 1.00 95.50 96 VAL A C 1
ATOM 718 O O . VAL A 1 96 ? 8.472 -1.485 -7.234 1.00 95.50 96 VAL A O 1
ATOM 721 N N . ILE A 1 97 ? 9.976 -2.244 -5.750 1.00 96.94 97 ILE A N 1
ATOM 722 C CA . ILE A 1 97 ? 10.480 -0.947 -5.299 1.00 96.94 97 ILE A CA 1
ATOM 723 C C . ILE A 1 97 ? 11.846 -0.727 -5.933 1.00 96.94 97 ILE A C 1
ATOM 725 O O . ILE A 1 97 ? 12.735 -1.567 -5.802 1.00 96.94 97 ILE A O 1
ATOM 729 N N . ASN A 1 98 ? 12.027 0.417 -6.591 1.00 95.19 98 ASN A N 1
ATOM 730 C CA . ASN A 1 98 ? 13.281 0.713 -7.279 1.00 95.19 98 ASN A CA 1
ATOM 731 C C . ASN A 1 98 ? 14.454 0.717 -6.286 1.00 95.19 98 ASN A C 1
ATOM 733 O O . ASN A 1 98 ? 14.329 1.267 -5.188 1.00 95.19 98 ASN A O 1
ATOM 737 N N . GLN A 1 99 ? 15.619 0.212 -6.696 1.00 94.44 99 GLN A N 1
ATOM 738 C CA . GLN A 1 99 ? 16.835 0.093 -5.879 1.00 94.44 99 GLN A CA 1
ATOM 739 C C . GLN A 1 99 ? 17.157 1.360 -5.072 1.00 94.44 99 GLN A C 1
ATOM 741 O O . GLN A 1 99 ? 17.405 1.304 -3.864 1.00 94.44 99 GLN A O 1
ATOM 746 N N . LYS A 1 100 ? 17.087 2.538 -5.711 1.00 95.56 100 LYS A N 1
ATOM 747 C CA . LYS A 1 100 ? 17.354 3.838 -5.064 1.00 95.56 100 LYS A CA 1
ATOM 748 C C . LYS A 1 100 ? 16.423 4.152 -3.884 1.00 95.56 100 LYS A C 1
ATOM 750 O O . LYS A 1 100 ? 16.758 5.002 -3.066 1.00 95.56 100 LYS A O 1
ATOM 755 N N . TYR A 1 101 ? 15.280 3.477 -3.781 1.00 97.06 101 TYR A N 1
ATOM 756 C CA . TYR A 1 101 ? 14.263 3.649 -2.744 1.00 97.06 101 TYR A CA 1
ATOM 757 C C . TYR A 1 101 ? 14.064 2.410 -1.863 1.00 97.06 101 TYR A C 1
ATOM 759 O O . TYR A 1 101 ? 13.334 2.499 -0.879 1.00 97.06 101 TYR A O 1
ATOM 767 N N . ALA A 1 102 ? 14.728 1.283 -2.146 1.00 95.69 102 ALA A N 1
ATOM 768 C CA . ALA A 1 102 ? 14.589 0.038 -1.382 1.00 95.69 102 ALA A CA 1
ATOM 769 C C . ALA A 1 102 ? 14.794 0.243 0.132 1.00 95.69 102 ALA A C 1
ATOM 771 O O . ALA A 1 102 ? 14.061 -0.300 0.954 1.00 95.69 102 ALA A O 1
ATOM 772 N N . HIS A 1 103 ? 15.730 1.120 0.506 1.00 95.19 103 HIS A N 1
ATOM 773 C CA . HIS A 1 103 ? 16.032 1.465 1.898 1.00 95.19 103 HIS A CA 1
ATOM 774 C C . HIS A 1 103 ? 14.875 2.133 2.667 1.00 95.19 103 HIS A C 1
ATOM 776 O O . HIS A 1 103 ? 14.930 2.188 3.901 1.00 95.19 103 HIS A O 1
ATOM 782 N N . LEU A 1 104 ? 13.863 2.659 1.965 1.00 96.38 104 LEU A N 1
ATOM 783 C CA . LEU A 1 104 ? 12.677 3.279 2.560 1.00 96.38 104 LEU A CA 1
ATOM 784 C C . LEU A 1 104 ? 11.707 2.236 3.111 1.00 96.38 104 LEU A C 1
ATOM 786 O O . LEU A 1 104 ? 10.971 2.537 4.048 1.00 96.38 104 LEU A O 1
ATOM 790 N N . VAL A 1 105 ? 11.697 1.020 2.563 1.00 97.56 105 VAL A N 1
ATOM 791 C CA . VAL A 1 105 ? 10.835 -0.048 3.068 1.00 97.56 105 VAL A CA 1
ATOM 792 C C . VAL A 1 105 ? 11.526 -0.711 4.247 1.00 97.56 105 VAL A C 1
ATOM 794 O O . VAL A 1 105 ? 12.577 -1.335 4.117 1.00 97.56 105 VAL A O 1
ATOM 797 N N . LYS A 1 106 ? 10.935 -0.553 5.426 1.00 97.25 106 LYS A N 1
ATOM 798 C CA . LYS A 1 106 ? 11.360 -1.209 6.663 1.00 97.25 106 LYS A CA 1
ATOM 799 C C . LYS A 1 106 ? 10.498 -2.423 6.983 1.00 97.25 106 LYS A C 1
ATOM 801 O O . LYS A 1 106 ? 9.374 -2.526 6.493 1.00 97.25 106 LYS A O 1
ATOM 806 N N . LYS A 1 107 ? 10.975 -3.295 7.872 1.00 95.38 107 LYS A N 1
ATOM 807 C CA . LYS A 1 107 ? 10.239 -4.498 8.301 1.00 95.38 107 LYS A CA 1
ATOM 808 C C . LYS A 1 107 ? 8.848 -4.208 8.878 1.00 95.38 107 LYS A C 1
ATOM 810 O O . LYS A 1 107 ? 7.954 -5.026 8.729 1.00 95.38 107 LYS A O 1
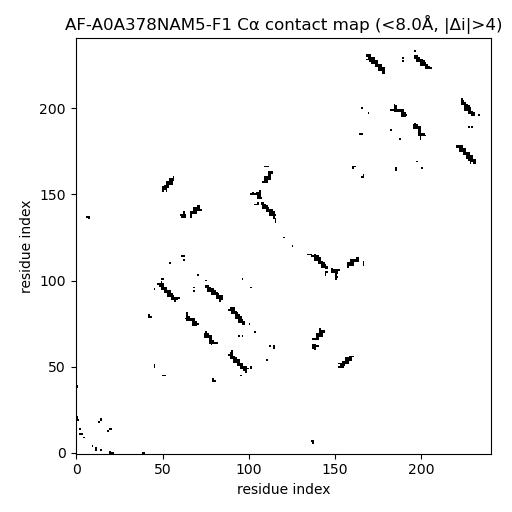ATOM 815 N N . GLU A 1 108 ? 8.659 -3.023 9.454 1.00 92.62 108 GLU A N 1
ATOM 816 C CA . GLU A 1 108 ? 7.395 -2.567 10.053 1.00 92.62 108 GLU A CA 1
ATOM 817 C C . GLU A 1 108 ? 6.657 -1.534 9.187 1.00 92.62 108 GLU A C 1
ATOM 819 O O . GLU A 1 108 ? 5.856 -0.741 9.693 1.00 92.62 108 GLU A O 1
ATOM 824 N N . SER A 1 109 ? 6.955 -1.479 7.886 1.00 95.88 109 SER A N 1
ATOM 825 C CA . SER A 1 109 ? 6.229 -0.613 6.949 1.00 95.88 109 SER A CA 1
ATOM 826 C C . SER A 1 109 ? 4.764 -1.018 6.875 1.00 95.88 109 SER A C 1
ATOM 828 O O . SER A 1 109 ? 4.429 -2.198 6.950 1.00 95.88 109 SER A O 1
ATOM 830 N N . ARG A 1 110 ? 3.880 -0.037 6.706 1.00 95.25 110 ARG A N 1
ATOM 831 C CA . ARG A 1 110 ? 2.448 -0.282 6.518 1.00 95.25 110 ARG A CA 1
ATOM 832 C C . ARG A 1 110 ? 2.015 0.267 5.179 1.00 95.25 110 ARG A C 1
ATOM 834 O O . ARG A 1 110 ? 2.287 1.430 4.895 1.00 95.25 110 ARG A O 1
ATOM 841 N N . PHE A 1 111 ? 1.347 -0.570 4.397 1.00 96.00 111 PHE A N 1
ATOM 842 C CA . PHE A 1 111 ? 0.896 -0.270 3.046 1.00 96.00 111 PHE A CA 1
ATOM 843 C C . PHE A 1 111 ? -0.618 -0.120 3.044 1.00 96.00 111 PHE A C 1
ATOM 845 O O . PHE A 1 111 ? -1.312 -0.914 3.670 1.00 96.00 111 PHE A O 1
ATOM 852 N N . TRP A 1 112 ? -1.143 0.872 2.341 1.00 92.06 112 TRP A N 1
ATOM 853 C CA . TRP A 1 112 ? -2.580 1.043 2.183 1.00 92.06 112 TRP A CA 1
ATOM 854 C C . TRP A 1 112 ? -2.949 1.409 0.756 1.00 92.06 112 TRP A C 1
ATOM 856 O O . TRP A 1 112 ? -2.180 2.037 0.020 1.00 92.06 112 TRP A O 1
ATOM 866 N N . ASN A 1 113 ? -4.160 1.024 0.385 1.00 88.88 113 ASN A N 1
ATOM 867 C CA . ASN A 1 113 ? -4.763 1.405 -0.873 1.00 88.88 113 ASN A CA 1
ATOM 868 C C . ASN A 1 113 ? -5.165 2.896 -0.826 1.00 88.88 113 ASN A C 1
ATOM 870 O O . ASN A 1 113 ? -5.714 3.376 0.166 1.00 88.88 113 ASN A O 1
ATOM 874 N N . ILE A 1 114 ? -4.848 3.649 -1.883 1.00 83.00 114 ILE A N 1
ATOM 875 C CA . ILE A 1 114 ? -5.215 5.071 -2.041 1.00 83.00 114 ILE A CA 1
ATOM 876 C C . ILE A 1 114 ? -6.164 5.313 -3.224 1.00 83.00 114 ILE A C 1
ATOM 878 O O . ILE A 1 114 ? -6.297 6.441 -3.698 1.00 83.00 114 ILE A O 1
ATOM 882 N N . SER A 1 115 ? -6.817 4.263 -3.718 1.00 71.12 115 SER A N 1
ATOM 883 C CA . SER A 1 115 ? -7.765 4.353 -4.828 1.00 71.12 115 SER A CA 1
ATOM 884 C C . SER A 1 115 ? -8.974 5.236 -4.500 1.00 71.12 115 SER A C 1
ATOM 886 O O . SER A 1 115 ? -9.527 5.193 -3.402 1.00 71.12 115 SER A O 1
ATOM 888 N N . GLY A 1 116 ? -9.370 6.065 -5.469 1.00 56.59 116 GLY A N 1
ATOM 889 C CA . GLY A 1 116 ? -10.319 7.160 -5.281 1.00 56.59 116 GLY A CA 1
ATOM 890 C C . GLY A 1 116 ? -11.777 6.724 -5.119 1.00 56.59 116 GLY A C 1
ATOM 891 O O . GLY A 1 116 ? -12.394 6.245 -6.063 1.00 56.59 116 GLY A O 1
ATOM 892 N N . ILE A 1 117 ? -12.334 6.937 -3.926 1.00 49.59 117 ILE A N 1
ATOM 893 C CA . ILE A 1 117 ? -13.367 7.929 -3.548 1.00 49.59 117 ILE A CA 1
ATOM 894 C C . ILE A 1 117 ? -13.842 7.506 -2.146 1.00 49.59 117 ILE A C 1
ATOM 896 O O . ILE A 1 117 ? -14.617 6.564 -2.010 1.00 49.59 117 ILE A O 1
ATOM 900 N N . SER A 1 118 ? -13.438 8.219 -1.091 1.00 47.09 118 SER A N 1
ATOM 901 C CA . SER A 1 118 ? -14.205 8.245 0.160 1.00 47.09 118 SER A CA 1
ATOM 902 C C . SER A 1 118 ? -15.140 9.449 0.082 1.00 47.09 118 SER A C 1
ATOM 904 O O . SER A 1 118 ? -14.761 10.577 0.394 1.00 47.09 118 SER A O 1
ATOM 906 N N . ALA A 1 119 ? -16.349 9.247 -0.438 1.00 41.72 119 ALA A N 1
ATOM 907 C CA . ALA A 1 119 ? -17.378 10.273 -0.375 1.00 41.72 119 ALA A CA 1
ATOM 908 C C . ALA A 1 119 ? -17.884 10.352 1.074 1.00 41.72 119 ALA A C 1
ATOM 910 O O . ALA A 1 119 ? -18.816 9.644 1.448 1.00 41.72 119 ALA A O 1
ATOM 911 N N . ASP A 1 120 ? -17.264 11.200 1.897 1.00 41.88 120 ASP A N 1
ATOM 912 C CA . ASP A 1 120 ? -17.811 11.581 3.200 1.00 41.88 120 ASP A CA 1
ATOM 913 C C . ASP A 1 120 ? -19.066 12.439 2.969 1.00 41.88 120 ASP A C 1
ATOM 915 O O . ASP A 1 120 ? -19.018 13.669 2.877 1.00 41.88 120 ASP A O 1
ATOM 919 N N . VAL A 1 121 ? -20.217 11.783 2.812 1.00 41.03 121 VAL A N 1
ATOM 920 C CA . VAL A 1 121 ? -21.522 12.449 2.736 1.00 41.03 121 VAL A CA 1
ATOM 921 C C . VAL A 1 121 ? -21.907 12.905 4.146 1.00 41.03 121 VAL A C 1
ATOM 923 O O . VAL A 1 121 ? -22.659 12.244 4.858 1.00 41.03 121 VAL A O 1
ATOM 926 N N . ASN A 1 122 ? -21.383 14.055 4.569 1.00 42.41 122 ASN A N 1
ATOM 927 C CA . ASN A 1 122 ? -21.854 14.721 5.779 1.00 42.41 122 ASN A CA 1
ATOM 928 C C . ASN A 1 122 ? -23.201 15.403 5.492 1.00 42.41 122 ASN A C 1
ATOM 930 O O . ASN A 1 122 ? -23.337 16.172 4.540 1.00 42.41 122 ASN A O 1
ATOM 934 N N . LEU A 1 123 ? -24.196 15.173 6.353 1.00 45.31 123 LEU A N 1
ATOM 935 C CA . LEU A 1 123 ? -25.561 15.722 6.255 1.00 45.31 123 LEU A CA 1
ATOM 936 C C . LEU A 1 123 ? -25.645 17.268 6.360 1.00 45.31 123 LEU A C 1
ATOM 938 O O . LEU A 1 123 ? -26.743 17.814 6.418 1.00 45.31 123 LEU A O 1
ATOM 942 N N . GLN A 1 124 ? -24.518 17.992 6.383 1.00 50.91 124 GLN A N 1
ATOM 943 C CA . GLN A 1 124 ? -24.456 19.462 6.445 1.00 50.91 124 GLN A CA 1
ATOM 944 C C . GLN A 1 124 ? -24.232 20.162 5.090 1.00 50.91 124 GLN A C 1
ATOM 946 O O . GLN A 1 124 ? -24.056 21.378 5.055 1.00 50.91 124 GLN A O 1
ATOM 951 N N . GLY A 1 125 ? -24.299 19.440 3.972 1.00 45.09 125 GLY A N 1
ATOM 952 C CA . GLY A 1 125 ? -24.268 20.035 2.636 1.00 45.09 125 GLY A CA 1
ATOM 953 C C . GLY A 1 125 ? -23.060 19.595 1.821 1.00 45.09 125 GLY A C 1
ATOM 954 O O . GLY A 1 125 ? -21.962 19.379 2.331 1.00 45.09 125 GLY A O 1
ATOM 955 N N . ILE A 1 126 ? -23.289 19.429 0.523 1.00 47.94 126 ILE A N 1
ATOM 956 C CA . ILE A 1 126 ? -22.316 18.866 -0.405 1.00 47.94 126 ILE A CA 1
ATOM 957 C C . ILE A 1 126 ? -21.287 19.950 -0.757 1.00 47.94 126 ILE A C 1
ATOM 959 O O . ILE A 1 126 ? -21.577 20.868 -1.521 1.00 47.94 126 ILE A O 1
ATOM 963 N N . LYS A 1 127 ? -20.069 19.852 -0.213 1.00 44.44 127 LYS A N 1
ATOM 964 C CA . LYS A 1 127 ? -18.919 20.651 -0.666 1.00 44.44 127 LYS A CA 1
ATOM 965 C C . LYS A 1 127 ? -18.264 19.924 -1.845 1.00 44.44 127 LYS A C 1
ATOM 967 O O . LYS A 1 127 ? -17.347 19.129 -1.665 1.00 44.44 127 LYS A O 1
ATOM 972 N N . ILE A 1 128 ? -18.780 20.149 -3.053 1.00 44.03 128 ILE A N 1
ATOM 973 C CA . ILE A 1 128 ? -18.199 19.585 -4.279 1.00 44.03 128 ILE A CA 1
ATOM 974 C C . ILE A 1 128 ? -16.981 20.435 -4.652 1.00 44.03 128 ILE A C 1
ATOM 976 O O . ILE A 1 128 ? -17.124 21.498 -5.252 1.00 44.03 128 ILE A O 1
ATOM 980 N N . ASN A 1 129 ? -15.777 19.996 -4.282 1.00 43.06 129 ASN A N 1
ATOM 981 C CA . ASN A 1 129 ? -14.561 20.530 -4.894 1.00 43.06 129 ASN A CA 1
ATOM 982 C C . ASN A 1 129 ? -14.466 19.929 -6.306 1.00 43.06 129 ASN A C 1
ATOM 984 O O . ASN A 1 129 ? -14.269 18.724 -6.456 1.00 43.06 129 ASN A O 1
ATOM 988 N N . MET A 1 130 ? -14.648 20.755 -7.339 1.00 41.25 130 MET A N 1
ATOM 989 C CA . MET A 1 130 ? -14.645 20.349 -8.756 1.00 41.25 130 MET A CA 1
ATOM 990 C C . MET A 1 130 ? -13.318 19.739 -9.247 1.00 41.25 130 MET A C 1
ATOM 992 O O . MET A 1 130 ? -13.288 19.169 -10.333 1.00 41.25 130 MET A O 1
ATOM 996 N N . ASP A 1 131 ? -12.259 19.758 -8.435 1.00 36.19 131 ASP A N 1
ATOM 997 C CA . ASP A 1 131 ? -10.989 19.072 -8.711 1.00 36.19 131 ASP A CA 1
ATOM 998 C C . ASP A 1 131 ? -11.104 17.529 -8.673 1.00 36.19 131 ASP A C 1
ATOM 1000 O O . ASP A 1 131 ? -10.171 16.827 -9.058 1.00 36.19 131 ASP A O 1
ATOM 1004 N N . SER A 1 132 ? -12.235 16.968 -8.216 1.00 43.53 132 SER A N 1
ATOM 1005 C CA . SER A 1 132 ? -12.405 15.516 -8.022 1.00 43.53 132 SER A CA 1
ATOM 1006 C C . SER A 1 132 ? -12.853 14.734 -9.266 1.00 43.53 132 SER A C 1
ATOM 1008 O O . SER A 1 132 ? -12.872 13.504 -9.217 1.00 43.53 132 SER A O 1
ATOM 1010 N N . LEU A 1 133 ? -13.236 15.396 -10.364 1.00 37.72 133 LEU A N 1
ATOM 1011 C CA . LEU A 1 133 ? -13.786 14.714 -11.549 1.00 37.72 133 LEU A CA 1
ATOM 1012 C C . LEU A 1 133 ? -12.719 14.181 -12.522 1.00 37.72 133 LEU A C 1
ATOM 1014 O O . LEU A 1 133 ? -13.055 13.404 -13.411 1.00 37.72 133 LEU A O 1
ATOM 1018 N N . ALA A 1 134 ? -11.443 14.536 -12.343 1.00 34.09 134 ALA A N 1
ATOM 1019 C CA . ALA A 1 134 ? -10.345 14.053 -13.191 1.00 34.09 134 ALA A CA 1
ATOM 1020 C C . ALA A 1 134 ? -9.611 12.816 -12.627 1.00 34.09 134 ALA A C 1
ATOM 1022 O O . ALA A 1 134 ? -8.679 12.317 -13.251 1.00 34.09 134 ALA A O 1
ATOM 1023 N N . SER A 1 135 ? -10.020 12.305 -11.462 1.00 41.16 135 SER A N 1
ATOM 1024 C CA . SER A 1 135 ? -9.187 11.417 -10.638 1.00 41.16 135 SER A CA 1
ATOM 1025 C C . SER A 1 135 ? -9.755 10.005 -10.488 1.00 41.16 135 SER A C 1
ATOM 1027 O O . SER A 1 135 ? -9.704 9.434 -9.400 1.00 41.16 135 SER A O 1
ATOM 1029 N N . VAL A 1 136 ? -10.253 9.400 -11.571 1.00 46.84 136 VAL A N 1
ATOM 1030 C CA . VAL A 1 136 ? -10.293 7.927 -11.659 1.00 46.84 136 VAL A CA 1
ATOM 1031 C C . VAL A 1 136 ? -8.866 7.472 -11.973 1.00 46.84 136 VAL A C 1
ATOM 1033 O O . VAL A 1 136 ? -8.531 7.078 -13.086 1.00 46.84 136 VAL A O 1
ATOM 1036 N N . VAL A 1 137 ? -7.974 7.671 -11.004 1.00 52.16 137 VAL A N 1
ATOM 1037 C CA . VAL A 1 137 ? -6.576 7.260 -11.099 1.00 52.16 137 VAL A CA 1
ATOM 1038 C C . VAL A 1 137 ? -6.561 5.741 -10.946 1.00 52.16 137 VAL A C 1
ATOM 1040 O O . VAL A 1 137 ? -7.233 5.217 -10.056 1.00 52.16 137 VAL A O 1
ATOM 1043 N N . GLN A 1 138 ? -5.821 5.042 -11.816 1.00 58.91 138 GLN A N 1
ATOM 1044 C CA . GLN A 1 138 ? -5.399 3.651 -11.597 1.00 58.91 138 GLN A CA 1
ATOM 1045 C C . GLN A 1 138 ? -5.134 3.429 -10.107 1.00 58.91 138 GLN A C 1
ATOM 1047 O O . GLN A 1 138 ? -4.407 4.217 -9.496 1.00 58.91 138 GLN A O 1
ATOM 1052 N N . GLY A 1 139 ? -5.761 2.413 -9.511 1.00 66.38 139 GLY A N 1
ATOM 1053 C CA . GLY A 1 139 ? -5.664 2.227 -8.072 1.00 66.38 139 GLY A CA 1
ATOM 1054 C C . GLY A 1 139 ? -4.210 2.141 -7.636 1.00 66.38 139 GLY A C 1
ATOM 1055 O O . GLY A 1 139 ? -3.456 1.376 -8.220 1.00 66.38 139 GLY A O 1
ATOM 1056 N N . ALA A 1 140 ? -3.808 2.955 -6.662 1.00 83.44 140 ALA A N 1
ATOM 1057 C CA . ALA A 1 140 ? -2.417 3.092 -6.243 1.00 83.44 140 ALA A CA 1
ATOM 1058 C C . ALA A 1 140 ? -2.228 2.632 -4.795 1.00 83.44 140 ALA A C 1
ATOM 1060 O O . ALA A 1 140 ? -3.179 2.569 -4.011 1.00 83.44 140 ALA A O 1
ATOM 1061 N N . VAL A 1 141 ? -0.980 2.336 -4.436 1.00 92.19 141 VAL A N 1
ATOM 1062 C CA . VAL A 1 141 ? -0.593 1.957 -3.073 1.00 92.19 141 VAL A CA 1
ATOM 1063 C C . VAL A 1 141 ? 0.299 3.044 -2.496 1.00 92.19 141 VAL A C 1
ATOM 1065 O O . VAL A 1 141 ? 1.183 3.560 -3.174 1.00 92.19 141 VAL A O 1
ATOM 1068 N N . ALA A 1 142 ? 0.096 3.391 -1.233 1.00 93.06 142 ALA A N 1
ATOM 1069 C CA . ALA A 1 142 ? 1.035 4.214 -0.484 1.00 93.06 142 ALA A CA 1
ATOM 1070 C C . ALA A 1 142 ? 1.519 3.468 0.755 1.00 93.06 142 ALA A C 1
ATOM 1072 O O . ALA A 1 142 ? 0.854 2.550 1.234 1.00 93.06 142 ALA A O 1
ATOM 1073 N N . PHE A 1 143 ? 2.676 3.863 1.277 1.00 95.62 143 PHE A N 1
ATOM 1074 C CA . PHE A 1 143 ? 3.172 3.319 2.533 1.00 95.62 143 PHE A CA 1
ATOM 1075 C C . PHE A 1 143 ? 3.867 4.351 3.407 1.00 95.62 143 PHE A C 1
ATOM 1077 O O . PHE A 1 143 ? 4.291 5.419 2.954 1.00 95.62 143 PHE A O 1
ATOM 1084 N N . ASP A 1 144 ? 3.985 3.987 4.680 1.00 92.56 144 ASP A N 1
ATOM 1085 C CA . ASP A 1 144 ? 4.771 4.691 5.681 1.00 92.56 144 ASP A CA 1
ATOM 1086 C C . ASP A 1 144 ? 5.641 3.713 6.470 1.00 92.56 144 ASP A C 1
ATOM 1088 O O . ASP A 1 144 ? 5.232 2.594 6.809 1.00 92.56 144 ASP A O 1
ATOM 1092 N N . SER A 1 145 ? 6.831 4.187 6.815 1.00 91.94 145 SER A N 1
ATOM 1093 C CA . SER A 1 145 ? 7.891 3.398 7.422 1.00 91.94 145 SER A CA 1
ATOM 1094 C C . SER A 1 145 ? 8.426 4.101 8.665 1.00 91.94 145 SER A C 1
ATOM 1096 O O . SER A 1 145 ? 8.697 5.298 8.608 1.00 91.94 145 SER A O 1
ATOM 1098 N N . PRO A 1 146 ? 8.633 3.383 9.779 1.00 87.00 146 PRO A N 1
ATOM 1099 C CA . PRO A 1 146 ? 9.297 3.954 10.944 1.00 87.00 146 PRO A CA 1
ATOM 1100 C C . PRO A 1 146 ? 10.790 4.186 10.665 1.00 87.00 146 PRO A C 1
ATOM 1102 O O . PRO A 1 146 ? 11.450 3.334 10.073 1.00 87.00 146 PRO A O 1
ATOM 1105 N N . ASP A 1 147 ? 11.337 5.309 11.139 1.00 78.12 147 ASP A N 1
ATOM 1106 C CA . ASP A 1 147 ? 12.720 5.714 10.837 1.00 78.12 147 ASP A CA 1
ATOM 1107 C C . ASP A 1 147 ? 13.779 4.736 11.395 1.00 78.12 147 ASP A C 1
ATOM 1109 O O . ASP A 1 147 ? 14.802 4.492 10.757 1.00 78.12 147 ASP A O 1
ATOM 1113 N N . ASN A 1 148 ? 13.518 4.120 12.555 1.00 83.38 148 ASN A N 1
ATOM 1114 C CA . ASN A 1 148 ? 14.499 3.333 13.320 1.00 83.38 148 ASN A CA 1
ATOM 1115 C C . ASN A 1 148 ? 14.300 1.811 13.225 1.00 83.38 148 ASN A C 1
ATOM 1117 O O . ASN A 1 148 ? 14.505 1.100 14.207 1.00 83.38 148 ASN A O 1
ATOM 1121 N N . MET A 1 149 ? 13.880 1.304 12.066 1.00 89.56 149 MET A N 1
ATOM 1122 C CA . MET A 1 149 ? 13.712 -0.137 11.844 1.00 89.56 149 MET A CA 1
ATOM 1123 C C . MET A 1 149 ? 14.623 -0.662 10.734 1.00 89.56 149 MET A C 1
ATOM 1125 O O . MET A 1 149 ? 15.062 0.079 9.851 1.00 89.56 149 MET A O 1
ATOM 1129 N N . GLU A 1 150 ? 14.888 -1.968 10.778 1.00 94.19 150 GLU A N 1
ATOM 1130 C CA . GLU A 1 150 ? 15.630 -2.682 9.739 1.00 94.19 150 GLU A CA 1
ATOM 1131 C C . GLU A 1 150 ? 14.930 -2.579 8.380 1.00 94.19 150 GLU A C 1
ATOM 1133 O O . GLU A 1 150 ? 13.699 -2.528 8.302 1.00 94.19 150 GLU A O 1
ATOM 1138 N N . ILE A 1 151 ? 15.723 -2.551 7.307 1.00 94.44 151 ILE A N 1
ATOM 1139 C CA . ILE A 1 151 ? 15.224 -2.594 5.927 1.00 94.44 151 ILE A CA 1
ATOM 1140 C C . ILE A 1 151 ? 14.533 -3.945 5.695 1.00 94.44 151 ILE A C 1
ATOM 1142 O O . ILE A 1 151 ? 14.930 -4.959 6.270 1.00 94.44 151 ILE A O 1
ATOM 1146 N N . ALA A 1 152 ? 13.473 -3.941 4.893 1.00 96.88 152 ALA A N 1
ATOM 1147 C CA . ALA A 1 152 ? 12.759 -5.152 4.524 1.00 96.88 152 ALA A CA 1
ATOM 1148 C C . ALA A 1 152 ? 13.611 -6.088 3.656 1.00 96.88 152 ALA A C 1
ATOM 1150 O O . ALA A 1 152 ? 14.469 -5.654 2.887 1.00 96.88 152 ALA A O 1
ATOM 1151 N N . GLU A 1 153 ? 13.345 -7.382 3.778 1.00 95.19 153 GLU A N 1
ATOM 1152 C CA . GLU A 1 153 ? 14.030 -8.429 3.022 1.00 95.19 153 GLU A CA 1
ATOM 1153 C C . GLU A 1 153 ? 13.328 -8.709 1.684 1.00 95.19 153 GLU A C 1
ATOM 1155 O O . GLU A 1 153 ? 12.148 -8.398 1.497 1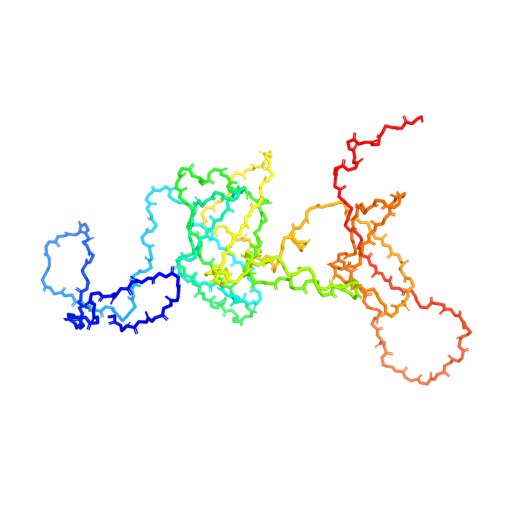.00 95.19 153 GLU A O 1
ATOM 1160 N N . GLN A 1 154 ? 14.046 -9.337 0.749 1.00 93.44 154 GLN A N 1
ATOM 1161 C CA . GLN A 1 154 ? 13.472 -9.757 -0.531 1.00 93.44 154 GLN A CA 1
ATOM 1162 C C . GLN A 1 154 ? 12.299 -10.721 -0.329 1.00 93.44 154 GLN A C 1
ATOM 1164 O O . GLN A 1 154 ? 12.384 -11.705 0.405 1.00 93.44 154 GLN A O 1
ATOM 1169 N N . GLY A 1 155 ? 11.191 -10.443 -1.007 1.00 90.25 155 GLY A N 1
ATOM 1170 C CA . GLY A 1 155 ? 9.951 -11.205 -0.932 1.00 90.25 155 GLY A CA 1
ATOM 1171 C C . GLY A 1 155 ? 9.208 -11.087 0.401 1.00 90.25 155 GLY A C 1
ATOM 1172 O O . GLY A 1 155 ? 8.266 -11.863 0.615 1.00 90.25 155 GLY A O 1
ATOM 1173 N N . GLN A 1 156 ? 9.608 -10.161 1.286 1.00 97.12 156 GLN A N 1
ATOM 1174 C CA . GLN A 1 156 ? 8.954 -9.953 2.576 1.00 97.12 156 GLN A CA 1
ATOM 1175 C C . GLN A 1 156 ? 7.474 -9.603 2.387 1.00 97.12 156 GLN A C 1
ATOM 1177 O O . GLN A 1 156 ? 7.099 -8.835 1.498 1.00 97.12 156 GLN A O 1
ATOM 1182 N N . LYS A 1 157 ? 6.633 -10.199 3.238 1.00 97.56 157 LYS A N 1
ATOM 1183 C CA . LYS A 1 157 ? 5.179 -10.047 3.197 1.00 97.56 157 LYS A CA 1
ATOM 1184 C C . LYS A 1 157 ? 4.712 -8.908 4.096 1.00 97.56 157 LYS A C 1
ATOM 1186 O O . LYS A 1 157 ? 5.141 -8.823 5.244 1.00 97.56 157 LYS A O 1
ATOM 1191 N N . PHE A 1 158 ? 3.784 -8.106 3.592 1.00 97.88 158 PHE A N 1
ATOM 1192 C CA . PHE A 1 158 ? 3.104 -7.036 4.315 1.00 97.88 158 PHE A CA 1
ATOM 1193 C C . PHE A 1 158 ? 1.595 -7.142 4.118 1.00 97.88 158 PHE A C 1
ATOM 1195 O O . PHE A 1 158 ? 1.128 -7.673 3.116 1.00 97.88 158 PHE A O 1
ATOM 1202 N N . GLU A 1 159 ? 0.824 -6.621 5.062 1.00 96.12 159 GLU A N 1
ATOM 1203 C CA . GLU A 1 159 ? -0.615 -6.438 4.886 1.00 96.12 159 GLU A CA 1
ATOM 1204 C C . GLU A 1 159 ? -0.879 -5.191 4.034 1.00 96.12 159 GLU A C 1
ATOM 1206 O O . GLU A 1 159 ? -0.244 -4.149 4.234 1.00 96.12 159 GLU A O 1
ATOM 1211 N N . LEU A 1 160 ? -1.812 -5.300 3.089 1.00 94.69 160 LEU A N 1
ATOM 1212 C CA . LEU A 1 160 ? -2.387 -4.149 2.406 1.00 94.69 160 LEU A CA 1
ATOM 1213 C C . LEU A 1 160 ? -3.667 -3.738 3.129 1.00 94.69 160 LEU A C 1
ATOM 1215 O O . LEU A 1 160 ? -4.685 -4.420 3.050 1.00 94.69 160 LEU A O 1
ATOM 1219 N N . TYR A 1 161 ? -3.620 -2.596 3.801 1.00 91.12 161 TYR A N 1
ATOM 1220 C CA . TYR A 1 161 ? -4.799 -2.013 4.424 1.00 91.12 161 TYR A CA 1
ATOM 1221 C C . TYR A 1 161 ? -5.723 -1.380 3.371 1.00 91.12 161 TYR A C 1
ATOM 1223 O O . TYR A 1 161 ? -5.240 -0.819 2.379 1.00 91.12 161 TYR A O 1
ATOM 1231 N N . PRO A 1 162 ? -7.049 -1.392 3.595 1.00 85.38 162 PRO A N 1
ATOM 1232 C CA . PRO A 1 162 ? -8.009 -0.801 2.662 1.00 85.38 162 PRO A CA 1
ATOM 1233 C C . PRO A 1 162 ? -7.857 0.721 2.542 1.00 85.38 162 PRO A C 1
ATOM 1235 O O . PRO A 1 162 ? -8.163 1.290 1.500 1.00 85.38 162 PRO A O 1
ATOM 1238 N N . ASP A 1 163 ? -7.364 1.381 3.592 1.00 83.38 163 ASP A N 1
ATOM 1239 C CA . ASP A 1 163 ? -7.167 2.825 3.637 1.00 83.38 163 ASP A CA 1
ATOM 1240 C C . ASP A 1 163 ? -6.105 3.225 4.681 1.00 83.38 163 ASP A C 1
ATOM 1242 O O . ASP A 1 163 ? -5.668 2.429 5.521 1.00 83.38 163 ASP A O 1
ATOM 1246 N N . LEU A 1 164 ? -5.698 4.499 4.650 1.00 81.44 164 LEU A N 1
ATOM 1247 C CA . LEU A 1 164 ? -4.746 5.069 5.609 1.00 81.44 164 LEU A CA 1
ATOM 1248 C C . LEU 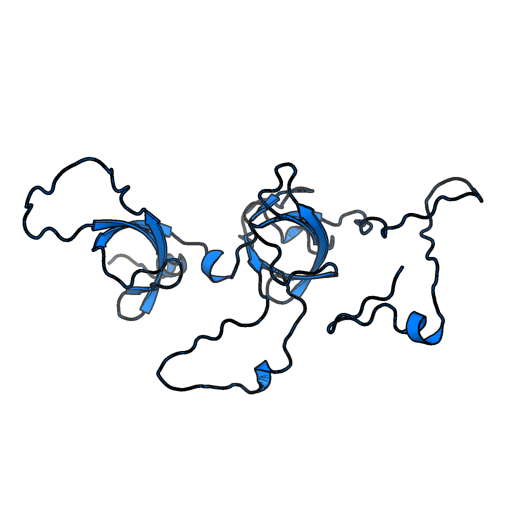A 1 164 ? -5.240 4.950 7.057 1.00 81.44 164 LEU A C 1
ATOM 1250 O O . LEU A 1 164 ? -4.433 4.797 7.973 1.00 81.44 164 LEU A O 1
ATOM 1254 N N . LYS A 1 165 ? -6.553 5.061 7.285 1.00 77.50 165 LYS A N 1
ATOM 1255 C CA . LYS A 1 165 ? -7.137 5.075 8.629 1.00 77.50 165 LYS A CA 1
ATOM 1256 C C . LYS A 1 165 ? -6.941 3.725 9.316 1.00 77.50 165 LYS A C 1
ATOM 1258 O O . LYS A 1 165 ? -6.534 3.697 10.474 1.00 77.50 165 LYS A O 1
ATOM 1263 N N . SER A 1 166 ? -7.126 2.646 8.566 1.00 81.19 166 SER A N 1
ATOM 1264 C CA . SER A 1 166 ? -6.910 1.257 8.964 1.00 81.19 166 SER A CA 1
ATOM 1265 C C . SER A 1 166 ? -5.419 0.926 9.119 1.00 81.19 166 SER A C 1
ATOM 1267 O O . SER A 1 166 ? -5.054 0.096 9.946 1.00 81.19 166 SER A O 1
ATOM 1269 N N . ALA A 1 167 ? -4.541 1.625 8.391 1.00 84.56 167 ALA A N 1
ATOM 1270 C CA . ALA A 1 167 ? -3.091 1.469 8.500 1.00 84.56 167 ALA A CA 1
ATOM 1271 C C . ALA A 1 167 ? -2.451 2.229 9.677 1.00 84.56 167 ALA A C 1
ATOM 1273 O O . ALA A 1 167 ? -1.276 1.996 9.975 1.00 84.56 167 ALA A O 1
ATOM 1274 N N . LYS A 1 168 ? -3.162 3.148 10.348 1.00 80.19 168 LYS A N 1
ATOM 1275 C CA . LYS A 1 168 ? -2.566 4.005 11.388 1.00 80.19 168 LYS A CA 1
ATOM 1276 C C . LYS A 1 168 ? -1.917 3.200 12.520 1.00 80.19 168 LYS A C 1
ATOM 1278 O O . LYS A 1 168 ? -2.404 2.152 12.937 1.00 80.19 168 LYS A O 1
ATOM 1283 N N . ARG A 1 169 ? -0.815 3.740 13.054 1.00 76.31 169 ARG A N 1
ATOM 1284 C CA . ARG A 1 169 ? -0.173 3.267 14.290 1.00 76.31 169 ARG A CA 1
ATOM 1285 C C . ARG A 1 169 ? -0.677 4.091 15.472 1.00 76.31 169 ARG A C 1
ATOM 1287 O O . ARG A 1 169 ? -0.836 5.304 15.362 1.00 76.31 169 ARG A O 1
ATOM 1294 N N . GLY A 1 170 ? -0.862 3.446 16.615 1.00 77.56 170 GLY A N 1
ATOM 1295 C CA . GLY A 1 170 ? -1.296 4.095 17.846 1.00 77.56 170 GLY A CA 1
ATOM 1296 C C . GLY A 1 170 ? -1.091 3.200 19.061 1.00 77.56 170 GLY A C 1
ATOM 1297 O O . GLY A 1 170 ? -0.640 2.063 18.943 1.00 77.56 170 GLY A O 1
ATOM 1298 N N . ILE A 1 171 ? -1.384 3.734 20.240 1.00 81.44 171 ILE A N 1
ATOM 1299 C CA . ILE A 1 171 ? -1.428 2.964 21.481 1.00 81.44 171 ILE A CA 1
ATOM 1300 C C . ILE A 1 171 ? -2.792 2.292 21.547 1.00 81.44 171 ILE A C 1
ATOM 1302 O O . ILE A 1 171 ? -3.814 2.978 21.552 1.00 81.44 171 ILE A O 1
ATOM 1306 N N . GLU A 1 172 ? -2.795 0.966 21.606 1.00 84.50 172 GLU A N 1
ATOM 1307 C CA . GLU A 1 172 ? -4.014 0.196 21.815 1.00 84.50 172 GLU A CA 1
ATOM 1308 C C . GLU A 1 172 ? -4.442 0.254 23.285 1.00 84.50 172 GLU A C 1
ATOM 1310 O O . GLU A 1 172 ? -3.663 -0.040 24.193 1.00 84.50 172 GLU A O 1
ATOM 1315 N N . ILE A 1 173 ? -5.695 0.634 23.523 1.00 86.38 173 ILE A N 1
ATOM 1316 C CA . ILE A 1 173 ? -6.314 0.672 24.847 1.00 86.38 173 ILE A CA 1
ATOM 1317 C C . ILE A 1 173 ? -7.557 -0.214 24.817 1.00 86.38 173 ILE A C 1
ATOM 1319 O O . ILE A 1 173 ? -8.500 0.056 24.076 1.00 86.38 173 ILE A O 1
ATOM 1323 N N . ASN A 1 174 ? -7.569 -1.262 25.640 1.00 90.12 174 ASN A N 1
ATOM 1324 C CA . ASN A 1 174 ? -8.743 -2.117 25.818 1.00 90.12 174 ASN A CA 1
ATOM 1325 C C . ASN A 1 174 ? -9.802 -1.389 26.648 1.00 90.12 174 ASN A C 1
ATOM 1327 O O . ASN A 1 174 ? -9.489 -0.844 27.709 1.00 90.12 174 ASN A O 1
ATOM 1331 N N . VAL A 1 175 ? -11.055 -1.401 26.195 1.00 89.12 175 VAL A N 1
ATOM 1332 C CA . VAL A 1 175 ? -12.158 -0.721 26.886 1.00 89.12 175 VAL A CA 1
ATOM 1333 C C . VAL A 1 175 ? -13.432 -1.552 26.827 1.00 89.12 175 VAL A C 1
ATOM 1335 O O . VAL A 1 175 ? -13.662 -2.290 25.872 1.00 89.12 175 VAL A O 1
ATOM 1338 N N . LYS A 1 176 ? -14.291 -1.387 27.836 1.00 89.75 176 LYS A N 1
ATOM 1339 C CA . LYS A 1 176 ? -15.658 -1.914 27.821 1.00 89.75 176 LYS A CA 1
ATOM 1340 C C . LYS A 1 176 ? -16.614 -0.809 27.410 1.00 89.75 176 LYS A C 1
ATOM 1342 O O . LYS A 1 176 ? -16.757 0.183 28.122 1.00 89.75 176 LYS A O 1
ATOM 1347 N N . LEU A 1 177 ? -17.246 -0.972 26.257 1.00 85.50 177 LEU A N 1
ATOM 1348 C CA . LEU A 1 177 ? -18.201 -0.014 25.713 1.00 85.50 177 LEU A CA 1
ATOM 1349 C C . LEU A 1 177 ? -19.624 -0.493 25.991 1.00 85.50 177 LEU A C 1
ATOM 1351 O O . LEU A 1 177 ? -19.881 -1.693 25.919 1.00 85.50 177 LEU A O 1
ATOM 1355 N N . PRO A 1 178 ? -20.578 0.403 26.280 1.00 83.75 178 PRO A N 1
ATOM 1356 C CA . PRO A 1 178 ? -21.982 0.026 26.232 1.00 83.75 178 PRO A CA 1
ATOM 1357 C C . PRO A 1 178 ? -22.338 -0.396 24.798 1.00 83.75 178 PRO A C 1
ATOM 1359 O O . PRO A 1 178 ? -21.893 0.237 23.840 1.00 83.75 178 PRO A O 1
ATOM 1362 N N . LEU A 1 179 ? -23.146 -1.449 24.651 1.00 74.56 179 LEU A N 1
ATOM 1363 C CA . LEU A 1 179 ? -23.697 -1.914 23.377 1.00 74.56 179 LEU A CA 1
ATOM 1364 C C . LEU A 1 179 ? -24.698 -0.867 22.859 1.00 74.56 179 LEU A C 1
ATOM 1366 O O . LEU A 1 179 ? -25.910 -0.996 23.021 1.00 74.56 179 LEU A O 1
ATOM 1370 N N . THR A 1 180 ? -24.182 0.224 22.303 1.00 72.44 180 THR A N 1
ATOM 1371 C CA . THR A 1 180 ? -24.964 1.277 21.655 1.00 72.44 180 THR A CA 1
ATOM 1372 C C . THR A 1 180 ? -24.976 1.049 20.147 1.00 72.44 180 THR A C 1
ATOM 1374 O O . THR A 1 180 ? -24.043 0.486 19.575 1.00 72.44 180 THR A O 1
ATOM 1377 N N . HIS A 1 181 ? -26.044 1.483 19.481 1.00 65.50 181 HIS A N 1
ATOM 1378 C CA . HIS A 1 181 ? -26.339 1.133 18.085 1.00 65.50 181 HIS A CA 1
ATOM 1379 C C . HIS A 1 181 ? -25.456 1.841 17.033 1.00 65.50 181 HIS A C 1
ATOM 1381 O O . HIS A 1 181 ? -25.731 1.747 15.840 1.00 65.50 181 HIS A O 1
ATOM 1387 N N . ASN A 1 182 ? -24.395 2.550 17.436 1.00 79.12 182 ASN A N 1
ATOM 1388 C CA . ASN A 1 182 ? -23.674 3.478 16.553 1.00 79.12 182 ASN A CA 1
ATOM 1389 C C . ASN A 1 182 ? -22.142 3.385 16.666 1.00 79.12 182 ASN A C 1
ATOM 1391 O O . ASN A 1 182 ? -21.435 4.268 16.180 1.00 79.12 182 ASN A O 1
ATOM 1395 N N . LEU A 1 183 ? -21.614 2.341 17.309 1.00 85.19 183 LEU A N 1
ATOM 1396 C CA . LEU A 1 183 ? -20.173 2.097 17.349 1.00 85.19 183 LEU A CA 1
ATOM 1397 C C . LEU A 1 183 ? -19.730 1.412 16.056 1.00 85.19 183 LEU A C 1
ATOM 1399 O O . LEU A 1 183 ? -20.245 0.355 15.698 1.00 85.19 183 LEU A O 1
ATOM 1403 N N . LYS A 1 184 ? -18.762 2.012 15.369 1.00 84.94 184 LYS A N 1
ATOM 1404 C CA . LYS A 1 184 ? -18.228 1.537 14.099 1.00 84.94 184 LYS A CA 1
ATOM 1405 C C . LYS A 1 184 ? -16.704 1.526 14.137 1.00 84.94 184 LYS A C 1
ATOM 1407 O O . LYS A 1 184 ? -16.067 2.536 14.455 1.00 84.94 184 LYS A O 1
ATOM 1412 N N . ILE A 1 185 ? -16.136 0.370 13.807 1.00 82.94 185 ILE A N 1
ATOM 1413 C CA . ILE A 1 185 ? -14.689 0.172 13.686 1.00 82.94 185 ILE A CA 1
ATOM 1414 C C . ILE A 1 185 ? -14.154 1.122 12.612 1.00 82.94 185 ILE A C 1
ATOM 1416 O O . ILE A 1 185 ? -14.790 1.303 11.580 1.00 82.94 185 ILE A O 1
ATOM 1420 N N . ASN A 1 186 ? -13.016 1.761 12.882 1.00 77.88 186 ASN A N 1
ATOM 1421 C CA . ASN A 1 186 ? -12.381 2.746 12.009 1.00 77.88 186 ASN A CA 1
ATOM 1422 C C . ASN A 1 186 ? -13.299 3.912 11.615 1.00 77.88 186 ASN A C 1
ATOM 1424 O O . ASN A 1 186 ? -13.031 4.594 10.638 1.00 77.88 186 ASN A O 1
ATOM 1428 N N . GLU A 1 187 ? -14.356 4.215 12.368 1.00 83.19 187 GLU A N 1
ATOM 1429 C CA . GLU A 1 187 ? -15.245 5.364 12.130 1.00 83.19 187 GLU A CA 1
ATOM 1430 C C . GLU A 1 187 ? -15.478 6.150 13.421 1.00 83.19 187 GLU A C 1
ATOM 1432 O O . GLU A 1 187 ? -15.321 7.371 13.430 1.00 83.19 187 GLU A O 1
ATOM 1437 N N . THR A 1 188 ? -15.757 5.461 14.529 1.00 88.12 188 THR A N 1
ATOM 1438 C CA . THR A 1 188 ? -15.980 6.087 15.835 1.00 88.12 188 THR A CA 1
ATOM 1439 C C . THR A 1 188 ? -14.694 6.718 16.377 1.00 88.12 188 THR A C 1
ATOM 1441 O O . THR A 1 188 ? -13.744 6.016 16.722 1.00 88.12 188 THR A O 1
ATOM 1444 N N . GLY A 1 189 ? -14.662 8.050 16.468 1.00 88.69 189 GLY A N 1
ATOM 1445 C CA . GLY A 1 189 ? -13.535 8.812 17.013 1.00 88.69 189 GLY A CA 1
ATOM 1446 C C . GLY A 1 189 ? -13.485 8.819 18.544 1.00 88.69 189 GLY A C 1
ATOM 1447 O O . GLY A 1 189 ? -14.515 8.792 19.214 1.00 88.69 189 GLY A O 1
ATOM 1448 N N . VAL A 1 190 ? -12.274 8.898 19.095 1.00 87.81 190 VAL A N 1
ATOM 1449 C CA . VAL A 1 190 ? -12.015 9.111 20.528 1.00 87.81 190 VAL A CA 1
ATOM 1450 C C . VAL A 1 190 ? -11.585 10.556 20.716 1.00 87.81 190 VAL A C 1
ATOM 1452 O O . VAL A 1 190 ? -10.688 11.007 20.010 1.00 87.81 190 VAL A O 1
ATOM 1455 N N . PHE A 1 191 ? -12.198 11.276 21.655 1.00 86.81 191 PHE A N 1
ATOM 1456 C CA . PHE A 1 191 ? -11.963 12.707 21.849 1.00 86.81 191 PHE A CA 1
ATOM 1457 C C . PHE A 1 191 ? -11.474 13.028 23.261 1.00 86.81 191 PHE A C 1
ATOM 1459 O O . PHE A 1 191 ? -11.926 12.434 24.237 1.00 86.81 191 PHE A O 1
ATOM 1466 N N . HIS A 1 192 ? -10.602 14.027 23.365 1.00 84.62 192 HIS A N 1
ATOM 1467 C CA . HIS A 1 192 ? -10.222 14.680 24.612 1.00 84.62 192 HIS A CA 1
ATOM 1468 C C . HIS A 1 192 ? -10.244 16.194 24.385 1.00 84.62 192 HIS A C 1
ATOM 1470 O O . HIS A 1 192 ? -9.614 16.680 23.451 1.00 84.62 192 HIS A O 1
ATOM 1476 N N . GLN A 1 193 ? -11.000 16.938 25.203 1.00 87.62 193 GLN A N 1
ATOM 1477 C CA . GLN A 1 193 ? -11.166 18.397 25.061 1.00 87.62 193 GLN A CA 1
ATOM 1478 C C . GLN A 1 193 ? -11.563 18.831 23.632 1.00 87.62 193 GLN A C 1
ATOM 1480 O O . GLN A 1 193 ? -10.988 19.754 23.065 1.00 87.62 193 GLN A O 1
ATOM 1485 N N . ASN A 1 194 ? -12.534 18.136 23.029 1.00 82.94 194 ASN A N 1
ATOM 1486 C CA . ASN A 1 194 ? -13.018 18.340 21.652 1.00 82.94 194 ASN A CA 1
ATOM 1487 C C . ASN A 1 194 ? -11.986 18.090 20.534 1.00 82.94 194 ASN A C 1
ATOM 1489 O O . ASN A 1 194 ? -12.315 18.248 19.360 1.00 82.94 194 ASN A O 1
ATOM 1493 N N . VAL A 1 195 ? -10.776 17.642 20.863 1.00 81.25 195 VAL A N 1
ATOM 1494 C CA . VAL A 1 195 ? -9.775 17.200 19.889 1.00 81.25 195 VAL A CA 1
ATOM 1495 C C . VAL A 1 195 ? -9.904 15.693 19.712 1.00 81.25 195 VAL A C 1
ATOM 1497 O O . VAL A 1 195 ? -9.971 14.963 20.701 1.00 81.25 195 VAL A O 1
ATOM 1500 N N . GLN A 1 196 ? -9.957 15.210 18.469 1.00 82.69 196 GLN A N 1
ATOM 1501 C CA . GLN A 1 196 ? -9.910 13.774 18.204 1.00 82.69 196 GLN A CA 1
ATOM 1502 C C . GLN A 1 196 ? -8.487 13.266 18.458 1.00 82.69 196 GLN A C 1
ATOM 1504 O O . GLN A 1 196 ? -7.542 13.727 17.828 1.00 82.69 196 GLN A O 1
ATOM 1509 N N . ILE A 1 197 ? -8.347 12.317 19.378 1.00 86.06 197 ILE A N 1
ATOM 1510 C CA . ILE A 1 197 ? -7.065 11.756 19.827 1.00 86.06 197 ILE A CA 1
ATOM 1511 C C . ILE A 1 197 ? -6.879 10.294 19.423 1.00 86.06 197 ILE A C 1
ATOM 1513 O O . ILE A 1 197 ? -5.861 9.685 19.733 1.00 86.06 197 ILE A O 1
ATOM 1517 N N . GLY A 1 198 ? -7.876 9.704 18.770 1.00 86.38 198 GLY A N 1
ATOM 1518 C CA . GLY A 1 198 ? -7.835 8.315 18.353 1.00 86.38 198 GLY A CA 1
ATOM 1519 C C . GLY A 1 198 ? -9.140 7.855 17.727 1.00 86.38 198 GLY A C 1
ATOM 1520 O O . GLY A 1 198 ? -9.989 8.661 17.324 1.00 86.38 198 GLY A O 1
ATOM 1521 N N . MET A 1 199 ? -9.312 6.542 17.657 1.00 89.94 199 MET A N 1
ATOM 1522 C CA . MET A 1 199 ? -10.525 5.911 17.144 1.00 89.94 199 MET A CA 1
ATOM 1523 C C . MET A 1 199 ? -10.742 4.522 17.734 1.00 89.94 199 MET A C 1
ATOM 1525 O O . MET A 1 199 ? -9.828 3.920 18.284 1.00 89.94 199 MET A O 1
ATOM 1529 N N . LEU A 1 200 ? -11.951 4.003 17.585 1.00 87.81 200 LEU A N 1
ATOM 1530 C CA . LEU A 1 200 ? -12.267 2.602 17.814 1.00 87.81 200 LEU A CA 1
ATOM 1531 C C . LEU A 1 200 ? -11.674 1.749 16.684 1.00 87.81 200 LEU A C 1
ATOM 1533 O O . LEU A 1 200 ? -12.085 1.900 15.536 1.00 87.81 200 LEU A O 1
ATOM 1537 N N . SER A 1 201 ? -10.734 0.861 16.999 1.00 83.88 201 SER A N 1
ATOM 1538 C CA . SER A 1 201 ? -10.063 -0.007 16.020 1.00 83.88 201 SER A CA 1
ATOM 1539 C C . SER A 1 201 ? -10.599 -1.437 15.998 1.00 83.88 201 SER A C 1
ATOM 1541 O O . SER A 1 201 ? -10.469 -2.111 14.983 1.00 83.88 201 SER A O 1
ATOM 1543 N N . GLN A 1 202 ? -11.206 -1.926 17.086 1.00 85.88 202 GLN A N 1
ATOM 1544 C CA . GLN A 1 202 ? -11.769 -3.282 17.140 1.00 85.88 202 GLN A CA 1
ATOM 1545 C C . GLN A 1 202 ? -13.000 -3.353 18.050 1.00 85.88 202 GLN A C 1
ATOM 1547 O O . GLN A 1 202 ? -13.079 -2.644 19.054 1.00 85.88 202 GLN A O 1
ATOM 1552 N N . LEU A 1 203 ? -13.922 -4.269 17.734 1.00 86.94 203 LEU A N 1
ATOM 1553 C CA . LEU A 1 203 ? -15.039 -4.679 18.591 1.00 86.94 203 LEU A CA 1
ATOM 1554 C C . LEU A 1 203 ? -15.103 -6.205 18.663 1.00 86.94 203 LEU A C 1
ATOM 1556 O O . LEU A 1 203 ? -15.157 -6.880 17.636 1.00 86.94 203 LEU A O 1
ATOM 1560 N N . LYS A 1 204 ? -15.148 -6.752 19.877 1.00 81.69 204 LYS A N 1
ATOM 1561 C CA . LYS A 1 204 ? -15.428 -8.166 20.128 1.00 81.69 204 LYS A CA 1
ATOM 1562 C C . LYS A 1 204 ? -16.888 -8.291 20.535 1.00 81.69 204 LYS A C 1
ATOM 1564 O O . LYS A 1 204 ? -17.277 -7.929 21.645 1.00 81.69 204 LYS A O 1
ATOM 1569 N N 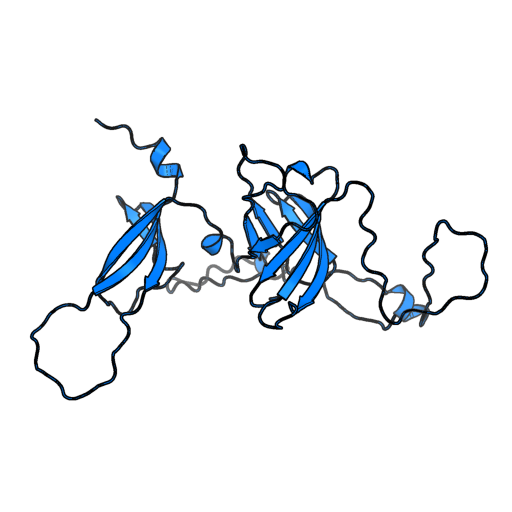. LEU A 1 205 ? -17.709 -8.788 19.613 1.00 68.31 205 LEU A N 1
ATOM 1570 C CA . LEU A 1 205 ? -19.106 -9.077 19.913 1.00 68.31 205 LEU A CA 1
ATOM 1571 C C . LEU A 1 205 ? -19.186 -10.237 20.921 1.00 68.31 205 LEU A C 1
ATOM 1573 O O . LEU A 1 205 ? -18.495 -11.246 20.740 1.00 68.31 205 LEU A O 1
ATOM 1577 N N . PRO A 1 206 ? -20.023 -10.132 21.969 1.00 60.03 206 PRO A N 1
ATOM 1578 C CA . PRO A 1 206 ? -20.291 -11.251 22.855 1.00 60.03 206 PRO A CA 1
ATOM 1579 C C . PRO A 1 206 ? -20.881 -12.399 22.035 1.00 60.03 206 PRO A C 1
ATOM 1581 O O . PRO A 1 206 ? -21.893 -12.224 21.357 1.00 60.03 206 PRO A O 1
ATOM 1584 N N . GLN A 1 207 ? -20.253 -13.572 22.093 1.00 46.50 207 GLN A N 1
ATOM 1585 C CA . GLN A 1 207 ? -20.785 -14.785 21.477 1.00 46.50 207 GLN A CA 1
ATOM 1586 C C . GLN A 1 207 ? -22.145 -15.093 22.117 1.00 46.50 207 GLN A C 1
ATOM 1588 O O . GLN A 1 207 ? -22.217 -15.396 23.312 1.00 46.50 207 GLN A O 1
ATOM 1593 N N . VAL A 1 208 ? -23.229 -14.987 21.346 1.00 48.72 208 VAL A N 1
ATOM 1594 C CA . VAL A 1 208 ? -24.556 -15.415 21.799 1.00 48.72 208 VAL A CA 1
ATOM 1595 C C . VAL A 1 208 ? -24.520 -16.936 21.860 1.00 48.72 208 VAL A C 1
ATOM 1597 O O . VAL A 1 208 ? -24.538 -17.606 20.831 1.00 48.72 208 VAL A O 1
ATOM 1600 N N . LYS A 1 209 ? -24.419 -17.493 23.070 1.00 41.41 209 LYS A N 1
ATOM 1601 C CA . LYS A 1 209 ? -24.665 -18.919 23.281 1.00 41.41 209 LYS A CA 1
ATOM 1602 C C . LYS A 1 209 ? -26.151 -19.157 23.041 1.00 41.41 209 LYS A C 1
ATOM 1604 O O . LYS A 1 209 ? -26.976 -18.781 23.870 1.00 41.41 209 LYS A O 1
ATOM 1609 N N . ASP A 1 210 ? -26.473 -19.748 21.899 1.00 48.72 210 ASP A N 1
ATOM 1610 C CA . ASP A 1 210 ? -27.788 -20.324 21.667 1.00 48.72 210 ASP A CA 1
ATOM 1611 C C . ASP A 1 210 ? -27.918 -21.551 22.574 1.00 48.72 210 ASP A C 1
ATOM 1613 O O . ASP A 1 210 ? -27.190 -22.524 22.392 1.00 48.72 210 ASP A O 1
ATOM 1617 N N . ASN A 1 211 ? -28.713 -21.425 23.641 1.00 42.44 211 ASN A N 1
ATOM 1618 C CA . ASN A 1 211 ? -29.405 -22.521 24.322 1.00 42.44 211 ASN A CA 1
ATOM 1619 C C . ASN A 1 211 ? -30.336 -21.971 25.426 1.00 42.44 2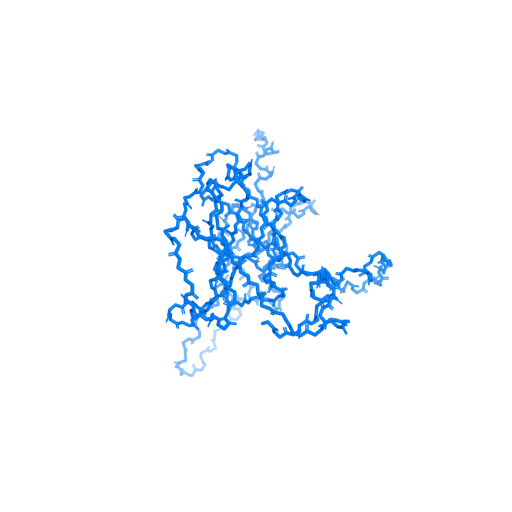11 ASN A C 1
ATOM 1621 O O . ASN A 1 211 ? -29.914 -21.762 26.560 1.00 42.44 211 ASN A O 1
ATOM 1625 N N . GLY A 1 212 ? -31.621 -21.810 25.083 1.00 44.75 212 GLY A N 1
ATOM 1626 C CA . GLY A 1 212 ? -32.757 -22.166 25.951 1.00 44.75 212 GLY A CA 1
ATOM 1627 C C . GLY A 1 212 ? -33.254 -21.187 27.034 1.00 44.75 212 GLY A C 1
ATOM 1628 O O . GLY A 1 212 ? -32.754 -21.195 28.150 1.00 44.75 212 GLY A O 1
ATOM 1629 N N . VAL A 1 213 ? -34.393 -20.537 26.731 1.00 39.94 213 VAL A N 1
ATOM 1630 C CA . VAL A 1 213 ? -35.407 -19.904 27.623 1.00 39.94 213 VAL A CA 1
ATOM 1631 C C . VAL A 1 213 ? -34.999 -18.589 28.336 1.00 39.94 213 VAL A C 1
ATOM 1633 O O . VAL A 1 213 ? -33.934 -18.514 28.942 1.00 39.94 213 VAL A O 1
ATOM 1636 N N . PRO A 1 214 ? -35.843 -17.527 28.311 1.00 42.72 214 PRO A N 1
ATOM 1637 C CA . PRO A 1 214 ? -35.475 -16.219 28.838 1.00 42.72 214 PRO A CA 1
ATOM 1638 C C . PRO A 1 214 ? -35.644 -16.170 30.357 1.00 42.72 214 PRO A C 1
ATOM 1640 O O . PRO A 1 214 ? -36.763 -16.218 30.868 1.00 42.72 214 PRO A O 1
ATOM 1643 N N . GLN A 1 215 ? -34.537 -16.002 31.079 1.00 38.56 215 GLN A N 1
ATOM 1644 C CA . GLN A 1 215 ? -34.590 -15.470 32.435 1.00 38.56 215 GLN A CA 1
ATOM 1645 C C . GLN A 1 215 ? -34.593 -13.945 32.355 1.00 38.56 215 GLN A C 1
ATOM 1647 O O . GLN A 1 215 ? -33.723 -13.327 31.741 1.00 38.56 215 GLN A O 1
ATOM 1652 N N . GLN A 1 216 ? -35.638 -13.356 32.934 1.00 47.34 216 GLN A N 1
ATOM 1653 C CA . GLN A 1 216 ? -35.743 -11.928 33.178 1.00 47.34 216 GLN A CA 1
ATOM 1654 C C . GLN A 1 216 ? -34.598 -11.510 34.104 1.00 47.34 216 GLN A C 1
ATOM 1656 O O . GLN A 1 216 ? -34.699 -11.645 35.320 1.00 47.34 216 GLN A O 1
ATOM 1661 N N . GLU A 1 217 ? -33.522 -10.982 33.529 1.00 41.41 217 GLU A N 1
ATOM 1662 C CA . GLU A 1 217 ? -32.537 -10.204 34.268 1.00 41.41 217 GLU A CA 1
ATOM 1663 C C . GLU A 1 217 ? -32.669 -8.728 33.893 1.00 41.41 217 GLU A C 1
ATOM 1665 O O . GLU A 1 217 ? -32.597 -8.309 32.737 1.00 41.41 217 GLU A O 1
ATOM 1670 N N . SER A 1 218 ? -32.950 -7.957 34.934 1.00 39.22 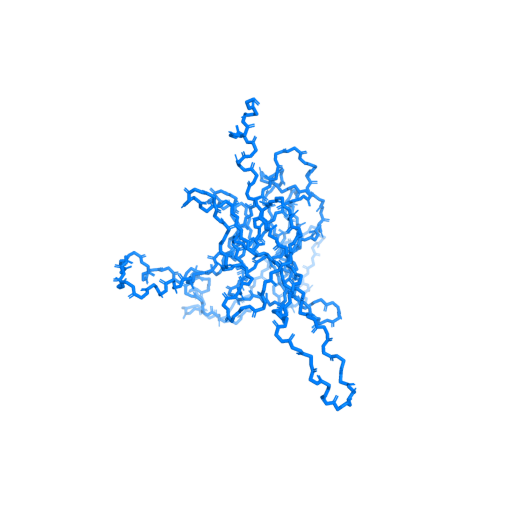218 SER A N 1
ATOM 1671 C CA . SER A 1 218 ? -33.185 -6.524 34.958 1.00 39.22 218 SER A CA 1
ATOM 1672 C C . SER A 1 218 ? -32.031 -5.724 34.336 1.00 39.22 218 SER A C 1
ATOM 1674 O O . SER A 1 218 ? -30.892 -5.828 34.780 1.00 39.22 218 SER A O 1
ATOM 1676 N N . GLY A 1 219 ? -32.334 -4.887 33.338 1.00 44.19 219 GLY A N 1
ATOM 1677 C CA . GLY A 1 219 ? -31.745 -3.551 33.144 1.00 44.19 219 GLY A CA 1
ATOM 1678 C C . GLY A 1 219 ? -30.222 -3.362 33.054 1.00 44.19 219 GLY A C 1
ATOM 1679 O O . GLY A 1 219 ? -29.778 -2.219 33.139 1.00 44.19 219 GLY A O 1
ATOM 1680 N N . GLN A 1 220 ? -29.398 -4.396 32.887 1.00 48.22 220 GLN A N 1
ATOM 1681 C CA . GLN A 1 220 ? -27.953 -4.204 32.741 1.00 48.22 220 GLN A CA 1
ATOM 1682 C C . GLN A 1 220 ? -27.602 -3.867 31.290 1.00 48.22 220 GLN A C 1
ATOM 1684 O O . GLN A 1 220 ? -27.773 -4.683 30.384 1.00 48.22 220 GLN A O 1
ATOM 1689 N N . HIS A 1 221 ? -27.100 -2.649 31.065 1.00 55.81 221 HIS A N 1
ATOM 1690 C CA . HIS A 1 221 ? -26.505 -2.239 29.794 1.00 55.81 221 HIS A CA 1
ATOM 1691 C C . HIS A 1 221 ? -25.466 -3.283 29.364 1.00 55.81 221 HIS A C 1
ATOM 1693 O O . HIS A 1 221 ? -24.387 -3.355 29.954 1.00 55.81 221 HIS A O 1
ATOM 1699 N N . LYS A 1 222 ? -25.788 -4.106 28.356 1.00 74.19 222 LYS A N 1
ATOM 1700 C CA . LYS A 1 222 ? -24.837 -5.073 27.795 1.00 74.19 222 LYS A CA 1
ATOM 1701 C C . LYS A 1 222 ? -23.578 -4.312 27.388 1.00 74.19 222 LYS A C 1
ATOM 1703 O O . LYS A 1 222 ? -23.671 -3.324 26.663 1.00 74.19 222 LYS A O 1
ATOM 1708 N N . GLN A 1 223 ? -22.425 -4.738 27.891 1.00 82.50 223 GLN A N 1
ATOM 1709 C CA . GLN A 1 223 ? -21.130 -4.173 27.522 1.00 82.50 223 GLN A CA 1
ATOM 1710 C C . GLN A 1 223 ? -20.458 -5.068 26.481 1.00 82.50 223 GLN A C 1
ATOM 1712 O O . GLN A 1 223 ? -20.657 -6.283 26.481 1.00 82.50 223 GLN A O 1
ATOM 1717 N N . ILE A 1 224 ? -19.667 -4.459 25.608 1.00 86.94 224 ILE A N 1
ATOM 1718 C CA . ILE A 1 224 ? -18.840 -5.128 24.607 1.00 86.94 224 ILE A CA 1
ATOM 1719 C C . ILE A 1 224 ? -17.386 -4.724 24.791 1.00 86.94 224 ILE A C 1
ATOM 1721 O O . ILE A 1 224 ? -17.094 -3.569 25.109 1.00 86.94 224 ILE A O 1
ATOM 1725 N N . ASP A 1 225 ? -16.480 -5.674 24.591 1.00 89.50 225 ASP A N 1
ATOM 1726 C CA . ASP A 1 225 ? -15.052 -5.390 24.617 1.00 89.50 225 ASP A CA 1
ATOM 1727 C C . ASP A 1 225 ? -14.645 -4.738 23.290 1.00 89.50 225 ASP A C 1
ATOM 1729 O O . ASP A 1 225 ? -15.009 -5.204 22.207 1.00 89.50 225 ASP A O 1
ATOM 1733 N N . GLY A 1 226 ? -13.881 -3.656 23.368 1.00 88.44 226 GLY A N 1
ATOM 1734 C CA . GLY A 1 226 ? -13.340 -2.949 22.214 1.00 88.44 226 GLY A CA 1
ATOM 1735 C C . GLY A 1 226 ? -11.891 -2.533 22.430 1.00 88.44 226 GLY A C 1
ATOM 1736 O O . GLY A 1 226 ? -11.390 -2.525 23.556 1.00 88.44 226 GLY A O 1
ATOM 1737 N N . VAL A 1 227 ? -11.224 -2.172 21.338 1.00 86.88 227 VAL A N 1
ATOM 1738 C CA . VAL A 1 227 ? -9.868 -1.611 21.356 1.00 86.88 227 VAL A CA 1
ATOM 1739 C C . VAL A 1 227 ? -9.925 -0.211 20.763 1.00 86.88 227 VAL A C 1
ATOM 1741 O O . VAL A 1 227 ? -10.454 -0.020 19.669 1.00 86.88 227 VAL A O 1
ATOM 1744 N N . LEU A 1 228 ? -9.409 0.773 21.493 1.00 87.94 228 LEU A N 1
ATOM 1745 C CA . LEU A 1 228 ? -9.171 2.118 20.984 1.00 87.94 228 LEU A CA 1
ATOM 1746 C C . LEU A 1 228 ? -7.725 2.229 20.519 1.00 87.94 228 LEU A C 1
ATOM 1748 O O . LEU A 1 228 ? -6.821 1.789 21.220 1.00 87.94 228 LEU A O 1
ATOM 1752 N N . LEU A 1 229 ? -7.506 2.873 19.382 1.00 86.38 229 LEU A N 1
ATOM 1753 C CA . LEU A 1 229 ? -6.195 3.233 18.871 1.00 86.38 229 LEU A CA 1
ATOM 1754 C C . LEU A 1 229 ? -5.978 4.731 19.097 1.00 86.38 229 LEU A C 1
ATOM 1756 O O . LEU A 1 229 ? -6.649 5.551 18.470 1.00 86.38 229 LEU A O 1
ATOM 1760 N N . ILE A 1 230 ? -5.081 5.082 20.017 1.00 85.88 230 ILE A N 1
ATOM 1761 C CA . ILE A 1 230 ? -4.768 6.472 20.376 1.00 85.88 230 ILE A CA 1
ATOM 1762 C C . ILE A 1 230 ? -3.506 6.935 19.647 1.00 85.88 230 ILE A C 1
ATOM 1764 O O . ILE A 1 230 ? -2.470 6.269 19.703 1.00 85.88 230 ILE A O 1
ATOM 1768 N N . ASP A 1 231 ? -3.577 8.089 18.990 1.00 80.75 231 ASP A N 1
ATOM 1769 C CA . ASP A 1 231 ? -2.482 8.641 18.192 1.00 80.75 231 ASP A CA 1
ATOM 1770 C C . ASP A 1 231 ? -1.261 8.963 19.085 1.00 80.75 231 ASP A C 1
ATOM 1772 O O . ASP A 1 231 ? -1.361 9.650 20.106 1.00 80.75 231 ASP A O 1
ATOM 1776 N N . GLN A 1 232 ? -0.068 8.493 18.696 1.00 64.06 232 GLN A N 1
ATOM 1777 C CA . GLN A 1 232 ? 1.161 8.649 19.498 1.00 64.06 232 GLN A CA 1
ATOM 1778 C C . GLN A 1 232 ? 1.650 10.101 19.628 1.00 64.06 232 GLN A C 1
ATOM 1780 O O . GLN A 1 232 ? 2.411 10.407 20.546 1.00 64.06 232 GLN A O 1
ATOM 1785 N N . VAL A 1 233 ? 1.186 11.009 18.764 1.00 54.25 233 VAL A N 1
ATOM 1786 C CA . VAL A 1 233 ? 1.576 12.431 18.767 1.00 54.25 233 VAL A CA 1
ATOM 1787 C C . VAL A 1 233 ? 1.230 13.113 20.103 1.00 54.25 233 VAL A C 1
ATOM 1789 O O . VAL A 1 233 ? 1.919 14.036 20.525 1.00 54.25 233 VAL A O 1
ATOM 1792 N N . MET A 1 234 ? 0.238 12.606 20.843 1.00 47.22 234 MET A N 1
ATOM 1793 C CA . MET A 1 234 ? -0.140 13.132 22.162 1.00 47.22 234 MET A CA 1
ATOM 1794 C C . MET A 1 234 ? 0.877 12.841 23.277 1.00 47.22 234 MET A C 1
ATOM 1796 O O . MET A 1 234 ? 0.927 13.594 24.248 1.00 47.22 234 MET A O 1
ATOM 1800 N N . LYS A 1 235 ? 1.735 11.813 23.155 1.00 42.00 235 LYS A N 1
ATOM 1801 C CA . LYS A 1 235 ? 2.807 11.579 24.146 1.00 42.00 235 LYS A CA 1
ATOM 1802 C C . LYS A 1 235 ? 3.845 12.703 24.164 1.00 42.00 235 LYS A C 1
ATOM 1804 O O . LYS A 1 235 ? 4.498 12.887 25.182 1.00 42.00 235 LYS A O 1
ATOM 1809 N N . ILE A 1 236 ? 3.970 13.465 23.077 1.00 40.78 236 ILE A N 1
ATOM 1810 C CA . ILE A 1 236 ? 4.896 14.603 22.988 1.00 40.78 236 ILE A CA 1
ATOM 1811 C C . ILE A 1 236 ? 4.351 15.824 23.760 1.00 40.78 236 ILE A C 1
ATOM 1813 O O . ILE A 1 236 ? 5.120 16.686 24.168 1.00 40.78 236 ILE A O 1
ATOM 1817 N N . TYR A 1 237 ? 3.036 15.883 24.011 1.00 42.91 237 TYR A N 1
ATOM 1818 C CA . TYR A 1 237 ? 2.375 17.013 24.678 1.00 42.91 237 TYR A CA 1
ATOM 1819 C C . TYR A 1 237 ? 1.980 16.746 26.136 1.00 42.91 237 TYR A C 1
ATOM 1821 O O . TYR A 1 237 ? 1.568 17.673 26.832 1.00 42.91 237 TYR A O 1
ATOM 1829 N N . TYR A 1 238 ? 2.111 15.511 26.628 1.00 35.16 238 TYR A N 1
ATOM 1830 C CA . TYR A 1 238 ? 1.850 15.205 28.033 1.00 35.16 238 TYR A CA 1
ATOM 1831 C C . TYR A 1 238 ? 3.090 15.509 28.882 1.00 35.16 238 TYR A C 1
ATOM 1833 O O . TYR A 1 238 ? 3.939 14.647 29.103 1.00 35.16 238 TYR A O 1
ATOM 1841 N N . VAL A 1 239 ? 3.192 16.752 29.354 1.00 34.97 239 VAL A N 1
ATOM 1842 C CA . VAL A 1 239 ? 4.080 17.110 30.466 1.00 34.97 239 VAL A CA 1
ATOM 1843 C C . VAL A 1 239 ? 3.286 16.882 31.757 1.00 34.97 239 VAL A C 1
ATOM 1845 O O . VAL A 1 239 ? 2.258 17.538 31.936 1.00 34.97 239 VAL A O 1
ATOM 1848 N N . PRO A 1 240 ? 3.678 15.941 32.633 1.00 38.19 240 PRO A N 1
ATOM 1849 C CA . PRO A 1 240 ? 3.047 15.818 33.940 1.00 38.19 240 PRO A CA 1
ATOM 1850 C C . PRO A 1 240 ? 3.336 17.085 34.757 1.00 38.19 240 PRO A C 1
ATOM 1852 O O . PRO A 1 240 ? 4.484 17.530 34.812 1.00 38.19 240 PRO A O 1
ATOM 1855 N N . ASN A 1 241 ? 2.291 17.657 35.359 1.00 43.44 241 ASN A N 1
ATOM 1856 C CA . ASN A 1 241 ? 2.425 18.651 36.427 1.00 43.44 241 ASN A CA 1
ATOM 1857 C C . ASN A 1 241 ? 2.822 17.972 37.738 1.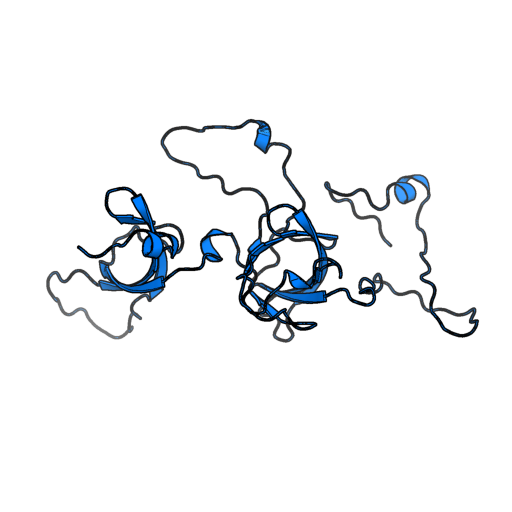00 43.44 241 ASN A C 1
ATOM 1859 O O . ASN A 1 241 ? 2.274 16.877 38.007 1.00 43.44 241 ASN A O 1
#

Solvent-accessible surface area (backbone atoms only — not comparable to full-atom values): 15131 Å² total; per-residue (Å²): 111,78,95,66,90,54,98,78,58,84,66,60,68,60,41,80,79,69,47,85,67,86,86,85,79,91,76,93,71,79,94,77,95,81,82,84,86,68,91,63,80,77,77,69,81,77,53,95,67,39,34,40,31,28,34,39,26,81,63,69,83,64,54,47,75,66,20,46,27,24,48,92,86,41,80,43,32,29,32,58,45,72,45,67,38,98,82,64,72,34,33,40,32,37,31,42,27,38,46,97,45,34,78,62,42,19,70,75,40,39,33,16,37,65,51,74,75,86,80,79,82,56,97,86,60,88,82,81,66,80,82,62,80,81,49,83,52,66,14,28,38,36,44,52,50,64,89,92,55,59,60,50,55,79,62,40,75,39,59,46,27,82,28,64,78,75,47,59,76,51,51,77,42,82,45,78,40,70,74,57,100,77,80,39,67,75,65,36,69,34,68,56,97,90,39,77,48,32,26,30,64,42,74,49,76,78,80,79,78,88,76,85,82,89,76,94,71,80,91,69,79,55,66,29,48,30,30,34,34,30,46,60,75,55,65,81,69,65,74,85,130

Secondary structure (DSSP, 8-state):
------TT--TTHHHHHH---------SSPP----PPPSSPPP----TT-EEEEEEES--TTB-TT-EEEETTEEEEE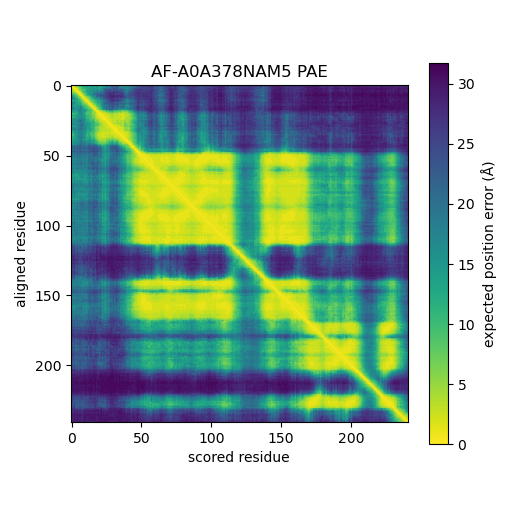EEEEEE-TTSSSEEEEEEEPHHHHTT-BTT-EEEE--S------TT-----GGGGG----B-EEEE--TTSPBPPTTEEEEEESSHHHH--EEEEEEEEE--TT--TTTSEEEETTEEEEEEEEEE-------S----------EEEEEEEEEGGGGGT----

pLDDT: mean 73.34, std 20.62, range [30.55, 97.88]

Foldseek 3Di:
DDDDDDPADDDCPVCVVPNDDDDDDDDPDDDDDDDDDDPDDPQPPQPVQKAKEKEKAQDCPLADFQAFEDEVNDTFWTWGDKDADPVNRIMITIIIGGNVCQQQAFLLKAKEKPQDDPPPPDPPDDPDPVVRPVPNDRIHMYIHDDPPGHGDDHHHYHYYHHDPLLRDAADKDKDKAQPDPDADASPAFDDDPNDGFWHWHDWDDPPPPDDDDDDDDDDDRDITITIIGGHPVCVVVDDDD

Nearest PDB structures (foldseek):
  7sef-assembly1_A  TM=8.346E-01  e=8.542E-22  Escherichia coli
  7see-assembly1_A  TM=8.177E-01  e=1.807E-20  Escherichia coli
  6v0g-assembly1_A  TM=8.151E-01  e=3.874E-20  Escherichia coli K-12
  6kz3-assembly1_A  TM=8.220E-01  e=1.114E-19  Escherichia coli K-12
  6v0c-assembly1_A  TM=8.187E-01  e=1.051E-19  Escherichia coli K-12

Mean predicted aligned error: 16.07 Å

Organism: Mannheimia haemolytica (NCBI:txid75985)

Sequence (241 aa):
MQPSASLAGVSGLDAIVSGNYITLLPGEGDFVDEFIAEEDPPAITVSDGDLLIRLISDDIGSITVGASVYFRKVPVGNIADYRFTKDQKKIEIDVVINQKYAHLVKKESRFWNISGISADVNLQGIKINMDSLASVVQGAVAFDSPDNMEIAEQGQKFELYPDLKSAKRGIEINVKLPLTHNLKINETGVFHQNVQIGMLSQLKLPQVKDNGVPQQESGQHKQIDGVLLIDQVMKIYYVPN